Protein AF-0000000072195251 (afdb_homodimer)

Secondary structure (DSSP, 8-state):
--EEEEEEPSS-EEEEEE-GGGHHHHHHHHHHTHHHHTTSEEEE-HHHHHHHHHHH---EEE-S-GGGTHHHHHHHHHHTT---EEEEE--SSS--TTHHHHHHHHHHHHHTT--EESSHHHHHHHHTSGGGGS-EEEEEE-HHHHHHHH-/--EEEEEEPSS-EEEEEE-GGGHHHHHHHHHHTHHHHTTSEEEE-HHHHHHHHHHH---EEE-S-GGGTHHHHHHHHHHTT---EEEEE--SSS--TTHHHHHHHHHHHHHTT--EESSHHHHHHHHTSGGGGS-EEEEEE-HHHHHHHH-

InterPro domains:
  IPR004363 Methylglyoxal synthase [MF_00549] (12-131)
  IPR004363 Methylglyoxal synthase [NF003559] (8-150)
  IPR004363 Methylglyoxal synthase [PIRSF006614] (9-150)
  IPR004363 Methylglyoxal synthase [PTHR30492] (8-150)
  IPR004363 Methylglyoxal synthase [TIGR00160] (11-150)
  IPR004363 Methylglyoxal synthase [cd01422] (13-126)
  IPR011607 Methylglyoxal synthase-like domain [PF02142] (25-118)
  IPR011607 Methylglyoxal synthase-like domain [PS51855] (6-151)
  IPR011607 Methylglyoxal synthase-like domain [SM00851] (25-118)
  IPR018148 Methylglyoxal synthase, active site [PS01335] (65-73)
  IPR036914 Methylglyoxal synthase-like domain superfamily [G3DSA:3.40.50.1380] (2-151)
  IPR036914 Methylglyoxal synthase-like domain superfamily [SSF52335] (3-150)

Sequence (302 aa):
MQKTTRTMPAHKHVALVAHDNCKPELLRWVQENKEQLQRHFLYATGTTGHMLSKETGLAIKNMISGPMGGDQQIGALISEGKIDVLVFFWDPLNAVPHDPDVKALLRIASVWNIPVATNRATAKFIFNSPLIEQEVDIEVPDYEAYLSERTMQKTTRTMPAHKHVALVAHDNCKPELLRWVQENKEQLQRHFLYATGTTGHMLSKETGLAIKNMISGPMGGDQQIGALISEGKIDVLVFFWDPLNAVPHDPDVKALLRIASVWNIPVATNRATAKFIFNSPLIEQEVDIEVPDYEAYLSERT

Organism: NCBI:txid1219067

Structure (mmCIF, N/CA/C/O backbone):
data_AF-0000000072195251-model_v1
#
loop_
_entity.id
_entity.type
_entity.pdbx_description
1 polymer 'Methylglyoxal synthase'
#
loop_
_atom_site.group_PDB
_atom_site.id
_atom_site.type_symbol
_atom_site.label_atom_id
_atom_site.label_alt_id
_atom_site.label_comp_id
_atom_site.label_asym_id
_atom_site.label_entity_id
_atom_site.label_seq_id
_atom_site.pdbx_PDB_ins_code
_atom_site.Cartn_x
_atom_site.Cartn_y
_atom_site.Cartn_z
_atom_site.occupancy
_atom_site.B_iso_or_equiv
_atom_site.auth_seq_id
_atom_site.auth_comp_id
_atom_site.auth_asym_id
_atom_site.auth_atom_id
_atom_site.pdbx_PDB_model_num
ATOM 1 N N . MET A 1 1 ? 20.938 1.547 -9.461 1 73.81 1 MET A N 1
ATOM 2 C CA . MET A 1 1 ? 21.172 2.695 -8.594 1 73.81 1 MET A CA 1
ATOM 3 C C . MET A 1 1 ? 21.719 2.25 -7.238 1 73.81 1 MET A C 1
ATOM 5 O O . MET A 1 1 ? 21.297 1.216 -6.711 1 73.81 1 MET A O 1
ATOM 9 N N . GLN A 1 2 ? 22.719 2.945 -6.742 1 89 2 GLN A N 1
ATOM 10 C CA . GLN A 1 2 ? 23.266 2.625 -5.43 1 89 2 GLN A CA 1
ATOM 11 C C . GLN A 1 2 ? 22.25 2.863 -4.324 1 89 2 GLN A C 1
ATOM 13 O O . GLN A 1 2 ? 21.438 3.783 -4.414 1 89 2 GLN A O 1
ATOM 18 N N . LYS A 1 3 ? 22.297 1.981 -3.377 1 94.56 3 LYS A N 1
ATOM 19 C CA . LYS A 1 3 ? 21.344 2.074 -2.268 1 94.56 3 LYS A CA 1
ATOM 20 C C . LYS A 1 3 ? 22.078 2.291 -0.943 1 94.56 3 LYS A C 1
ATOM 22 O O . LYS A 1 3 ? 23.25 1.971 -0.816 1 94.56 3 LYS A O 1
ATOM 27 N N . THR A 1 4 ? 21.406 2.963 0.011 1 96.5 4 THR A N 1
ATOM 28 C CA . THR A 1 4 ? 21.828 3.1 1.401 1 96.5 4 THR A CA 1
ATOM 29 C C . THR A 1 4 ? 20.672 2.822 2.35 1 96.5 4 THR A C 1
ATOM 31 O O . THR A 1 4 ? 19.594 2.396 1.916 1 96.5 4 THR A O 1
ATOM 34 N N . THR A 1 5 ? 20.984 2.885 3.682 1 97.31 5 THR A N 1
ATOM 35 C CA . THR A 1 5 ? 19.969 2.543 4.676 1 97.31 5 THR A CA 1
ATOM 36 C C . THR A 1 5 ? 19.484 3.795 5.402 1 97.31 5 THR A C 1
ATOM 38 O O . THR A 1 5 ? 20.281 4.656 5.766 1 97.31 5 THR A O 1
ATOM 41 N N . ARG A 1 6 ? 18.219 3.928 5.469 1 97.38 6 ARG A N 1
ATOM 42 C CA . ARG A 1 6 ? 17.562 4.91 6.328 1 97.38 6 ARG A CA 1
ATOM 43 C C . ARG A 1 6 ? 16.812 4.234 7.473 1 97.38 6 ARG A C 1
ATOM 45 O O . ARG A 1 6 ? 16.109 3.244 7.262 1 97.38 6 ARG A O 1
ATOM 52 N N . THR A 1 7 ? 16.969 4.773 8.688 1 98.44 7 THR A N 1
ATOM 53 C CA . THR A 1 7 ? 16.219 4.262 9.828 1 98.44 7 THR A CA 1
ATOM 54 C C . THR A 1 7 ? 15.008 5.145 10.125 1 98.44 7 THR A C 1
ATOM 56 O O . THR A 1 7 ? 15.156 6.328 10.445 1 98.44 7 THR A O 1
ATOM 59 N N . MET A 1 8 ? 13.828 4.617 9.992 1 98.25 8 MET A N 1
ATOM 60 C CA . MET A 1 8 ? 12.609 5.305 10.422 1 98.25 8 MET A CA 1
ATOM 61 C C . MET A 1 8 ? 12.461 5.25 11.938 1 98.25 8 MET A C 1
ATOM 63 O O . MET A 1 8 ? 12.625 4.191 12.547 1 98.25 8 MET A O 1
ATOM 67 N N . PRO A 1 9 ? 12.156 6.293 12.555 1 98.56 9 PRO A N 1
ATOM 68 C CA . PRO A 1 9 ? 12.023 6.305 14.016 1 98.56 9 PRO A CA 1
ATOM 69 C C . PRO A 1 9 ? 10.781 5.559 14.5 1 98.56 9 PRO A C 1
ATOM 71 O O . PRO A 1 9 ? 9.906 5.215 13.703 1 98.56 9 PRO A O 1
ATOM 74 N N . ALA A 1 10 ? 10.711 5.242 15.805 1 98.56 10 ALA A N 1
ATOM 75 C CA . ALA A 1 10 ? 9.57 4.562 16.422 1 98.56 10 ALA A CA 1
ATOM 76 C C . ALA A 1 10 ? 8.32 5.43 16.359 1 98.56 10 ALA A C 1
ATOM 78 O O . ALA A 1 10 ? 7.207 4.914 16.234 1 98.56 10 ALA A O 1
ATOM 79 N N . HIS A 1 11 ? 8.508 6.758 16.547 1 98.69 11 HIS A N 1
ATOM 80 C CA . HIS A 1 11 ? 7.426 7.707 16.297 1 98.69 11 HIS A CA 1
ATOM 81 C C . HIS A 1 11 ? 7.484 8.258 14.883 1 98.69 11 HIS A C 1
ATOM 83 O O . HIS A 1 11 ? 8.312 9.125 14.578 1 98.69 11 HIS A O 1
ATOM 89 N N . LYS A 1 12 ? 6.594 7.805 14.047 1 98.94 12 LYS A N 1
ATOM 90 C CA . LYS A 1 12 ? 6.672 8.023 12.609 1 98.94 12 LYS A CA 1
ATOM 91 C C . LYS A 1 12 ? 6.164 9.406 12.234 1 98.94 12 LYS A C 1
ATOM 93 O O . LYS A 1 12 ? 5.32 9.977 12.93 1 98.94 12 LYS A O 1
ATOM 98 N N . HIS A 1 13 ? 6.73 9.922 11.188 1 98.88 13 HIS A N 1
ATOM 99 C CA . HIS A 1 13 ? 6.121 11.031 10.453 1 98.88 13 HIS A CA 1
ATOM 100 C C . HIS A 1 13 ? 5.141 10.523 9.406 1 98.88 13 HIS A C 1
ATOM 102 O O . HIS A 1 13 ? 5.551 9.9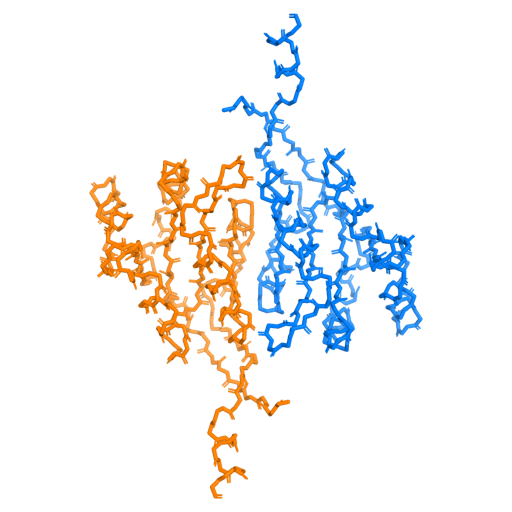53 8.391 1 98.88 13 HIS A O 1
ATOM 108 N N . VAL A 1 14 ? 3.811 10.758 9.688 1 98.88 14 VAL A N 1
ATOM 109 C CA . VAL A 1 14 ? 2.754 10.164 8.875 1 98.88 14 VAL A CA 1
ATOM 110 C C . VAL A 1 14 ? 2.037 11.25 8.078 1 98.88 14 VAL A C 1
ATOM 112 O O . VAL A 1 14 ? 1.515 12.211 8.656 1 98.88 14 VAL A O 1
ATOM 115 N N . ALA A 1 15 ? 2.055 11.094 6.766 1 98.81 15 ALA A N 1
ATOM 116 C CA . ALA A 1 15 ? 1.296 12 5.898 1 98.81 15 ALA A CA 1
ATOM 117 C C . ALA A 1 15 ? -0.091 11.438 5.602 1 98.81 15 ALA A C 1
ATOM 119 O O . ALA A 1 15 ? -0.225 10.273 5.195 1 98.81 15 ALA A O 1
ATOM 120 N N . LEU A 1 16 ? -1.115 12.258 5.844 1 98.5 16 LEU A N 1
ATOM 121 C CA . LEU A 1 16 ? -2.514 11.914 5.598 1 98.5 16 LEU A CA 1
ATOM 122 C C . LEU A 1 16 ? -3.08 12.742 4.449 1 98.5 16 LEU A C 1
ATOM 124 O O . LEU A 1 16 ? -3.217 13.961 4.562 1 98.5 16 LEU A O 1
ATOM 128 N N . VAL A 1 17 ? -3.408 12.078 3.326 1 96.31 17 VAL A N 1
ATOM 129 C CA . VAL A 1 17 ? -3.896 12.711 2.107 1 96.31 17 VAL A CA 1
ATOM 130 C C . VAL A 1 17 ? -5.16 12 1.624 1 96.31 17 VAL A C 1
ATOM 132 O O . VAL A 1 17 ? -5.277 10.781 1.74 1 96.31 17 VAL A O 1
ATOM 135 N N . ALA A 1 18 ? -6.117 12.766 1.154 1 94.75 18 ALA A N 1
ATOM 136 C CA . ALA A 1 18 ? -7.316 12.148 0.595 1 94.75 18 ALA A CA 1
ATOM 137 C C . ALA A 1 18 ? -7.926 13.023 -0.497 1 94.75 18 ALA A C 1
ATOM 139 O O . ALA A 1 18 ? -7.922 14.25 -0.388 1 94.75 18 ALA A O 1
ATOM 140 N N . HIS A 1 19 ? -8.422 12.406 -1.535 1 92.5 19 HIS A N 1
ATOM 141 C CA . HIS A 1 19 ? -9.328 13.102 -2.438 1 92.5 19 HIS A CA 1
ATOM 142 C C . HIS A 1 19 ? -10.602 13.539 -1.711 1 92.5 19 HIS A C 1
ATOM 144 O O . HIS A 1 19 ? -10.938 12.992 -0.657 1 92.5 19 HIS A O 1
ATOM 150 N N . ASP A 1 20 ? -11.305 14.469 -2.303 1 91 20 ASP A N 1
ATOM 151 C CA . ASP A 1 20 ? -12.445 15.078 -1.626 1 91 20 ASP A CA 1
ATOM 152 C C . ASP A 1 20 ? -13.492 14.031 -1.273 1 91 20 ASP A C 1
ATOM 154 O O . ASP A 1 20 ? -14.008 14.016 -0.152 1 91 20 ASP A O 1
ATOM 158 N N . ASN A 1 21 ? -13.805 13.148 -2.141 1 92 21 ASN A N 1
ATOM 159 C CA . ASN A 1 21 ? -14.852 12.156 -1.93 1 92 21 ASN A CA 1
ATOM 160 C C . ASN A 1 21 ? -14.422 11.086 -0.936 1 92 21 ASN A C 1
ATOM 162 O O . ASN A 1 21 ? -15.242 10.305 -0.458 1 92 21 ASN A O 1
ATOM 166 N N . CYS A 1 22 ? -13.094 11.117 -0.592 1 94.25 22 CYS A N 1
ATOM 167 C CA . CYS A 1 22 ? -12.57 10.086 0.292 1 94.25 22 CYS A CA 1
ATOM 168 C C . CYS A 1 22 ? -12.258 10.656 1.67 1 94.25 22 CYS A C 1
ATOM 170 O O . CYS A 1 22 ? -11.906 9.914 2.59 1 94.25 22 CYS A O 1
ATOM 172 N N . LYS A 1 23 ? -12.422 11.93 1.876 1 95.56 23 LYS A N 1
ATOM 173 C CA . LYS A 1 23 ? -12.102 12.594 3.139 1 95.56 23 LYS A CA 1
ATOM 174 C C . LYS A 1 23 ? -12.961 12.039 4.277 1 95.56 23 LYS A C 1
ATOM 176 O O . LYS A 1 23 ? -12.461 11.812 5.383 1 95.56 23 LYS A O 1
ATOM 181 N N . PRO A 1 24 ? -14.242 11.773 4.02 1 96.31 24 PRO A N 1
ATOM 182 C CA . PRO A 1 24 ? -15.023 11.195 5.113 1 96.31 24 PRO A CA 1
ATOM 183 C C . PRO A 1 24 ? -14.492 9.836 5.562 1 96.31 24 PRO A C 1
ATOM 185 O O . PRO A 1 24 ? -14.469 9.539 6.762 1 96.31 24 PRO A O 1
ATOM 188 N N . GLU A 1 25 ? -14.062 9.055 4.609 1 96.38 25 GLU A N 1
ATOM 189 C CA . GLU A 1 25 ? -13.5 7.746 4.949 1 96.38 25 GLU A CA 1
ATOM 190 C C . GLU A 1 25 ? -12.188 7.891 5.719 1 96.38 25 GLU A C 1
ATOM 192 O O . GLU A 1 25 ? -11.93 7.145 6.664 1 96.38 25 GLU A O 1
ATOM 197 N N . LEU A 1 26 ? -11.344 8.781 5.316 1 98.06 26 LEU A N 1
ATOM 198 C CA . LEU A 1 26 ? -10.102 9.047 6.039 1 98.06 26 LEU A CA 1
ATOM 199 C C . LEU A 1 26 ? -10.391 9.516 7.461 1 98.06 26 LEU A C 1
ATOM 201 O O . LEU A 1 26 ? -9.75 9.062 8.406 1 98.06 26 LEU A O 1
ATOM 205 N N . LEU A 1 27 ? -11.367 10.422 7.578 1 98.5 27 LEU A N 1
ATOM 206 C CA . LEU A 1 27 ? -11.75 10.906 8.898 1 98.5 27 LEU A CA 1
ATOM 207 C C . LEU A 1 27 ? -12.211 9.75 9.781 1 98.5 27 LEU A C 1
ATOM 209 O O . LEU A 1 27 ? -11.805 9.656 10.945 1 98.5 27 LEU A O 1
ATOM 213 N N . ARG A 1 28 ? -13.039 8.875 9.211 1 98.31 28 ARG A N 1
ATOM 214 C CA . ARG A 1 28 ? -13.5 7.707 9.961 1 98.31 28 ARG A CA 1
ATOM 215 C C . ARG A 1 28 ? -12.328 6.852 10.422 1 98.31 28 ARG A C 1
ATOM 217 O O . ARG A 1 28 ? -12.258 6.449 11.586 1 98.31 28 ARG A O 1
ATOM 224 N N . TRP A 1 29 ? -11.445 6.602 9.531 1 98.5 29 TRP A N 1
ATOM 225 C CA . TRP A 1 29 ? -10.281 5.781 9.859 1 98.5 29 TRP A CA 1
ATOM 226 C C . TRP A 1 29 ? -9.422 6.453 10.93 1 98.5 29 TRP A C 1
ATOM 228 O O . TRP A 1 29 ? -8.945 5.793 11.852 1 98.5 29 TRP A O 1
ATOM 238 N N . VAL A 1 30 ? -9.18 7.766 10.836 1 98.69 30 VAL A N 1
ATOM 239 C CA . VAL A 1 30 ? -8.367 8.516 11.789 1 98.69 30 VAL A CA 1
ATOM 240 C C . VAL A 1 30 ? -9.023 8.477 13.164 1 98.69 30 VAL A C 1
ATOM 242 O O . VAL A 1 30 ? -8.344 8.312 14.18 1 98.69 30 VAL A O 1
ATOM 245 N N . GLN A 1 31 ? -10.32 8.594 13.188 1 98.62 31 GLN A N 1
ATOM 246 C CA . GLN A 1 31 ? -11.039 8.523 14.453 1 98.62 31 GLN A CA 1
ATOM 247 C C . GLN A 1 31 ? -10.891 7.148 15.094 1 98.62 31 GLN A C 1
ATOM 249 O O . GLN A 1 31 ? -10.672 7.043 16.297 1 98.62 31 GLN A O 1
ATOM 254 N N . GLU A 1 32 ? -11.016 6.137 14.312 1 98.19 32 GLU A N 1
ATOM 255 C CA . GLU A 1 32 ? -10.906 4.762 14.805 1 98.19 32 GLU A CA 1
ATOM 256 C C . GLU A 1 32 ? -9.492 4.469 15.312 1 98.19 32 GLU A C 1
ATOM 258 O O . GLU A 1 32 ? -9.305 3.578 16.141 1 98.19 32 GLU A O 1
ATOM 263 N N . ASN A 1 33 ? -8.484 5.195 14.789 1 98.31 33 ASN A N 1
ATOM 264 C CA . ASN A 1 33 ? -7.094 4.93 15.141 1 98.31 33 ASN A CA 1
ATOM 265 C C . ASN A 1 33 ? -6.461 6.109 15.867 1 98.31 33 ASN A C 1
ATOM 267 O O . ASN A 1 33 ? -5.238 6.262 15.867 1 98.31 33 ASN A O 1
ATOM 271 N N . LYS A 1 34 ? -7.238 6.949 16.469 1 98.44 34 LYS A N 1
ATOM 272 C CA . LYS A 1 34 ? -6.824 8.234 17.031 1 98.44 34 LYS A CA 1
ATOM 273 C C . LYS A 1 34 ? -5.746 8.047 18.094 1 98.44 34 LYS A C 1
ATOM 275 O O . LYS A 1 34 ? -4.738 8.758 18.094 1 98.44 34 LYS A O 1
ATOM 280 N N . GLU A 1 35 ? -5.887 7.074 18.969 1 98.06 35 GLU A N 1
ATOM 281 C CA . GLU A 1 35 ? -4.949 6.844 20.062 1 98.06 35 GLU A CA 1
ATOM 282 C C . GLU A 1 35 ? -3.559 6.496 19.531 1 98.06 35 GLU A C 1
ATOM 284 O O . GLU A 1 35 ? -2.553 6.98 20.047 1 98.06 35 GLU A O 1
ATOM 289 N N . GLN A 1 36 ? -3.545 5.664 18.594 1 98.25 36 GLN A N 1
ATOM 290 C CA . GLN A 1 36 ? -2.268 5.277 18 1 98.25 36 GLN A CA 1
ATOM 291 C C . GLN A 1 36 ? -1.655 6.434 17.219 1 98.25 36 GLN A C 1
ATOM 293 O O . GLN A 1 36 ? -0.448 6.672 17.297 1 98.25 36 GLN A O 1
ATOM 298 N N . LEU A 1 37 ? -2.449 7.152 16.484 1 98.56 37 LEU A N 1
ATOM 299 C CA . LEU A 1 37 ? -1.974 8.227 15.617 1 98.56 37 LEU A CA 1
ATOM 300 C C . LEU A 1 37 ? -1.409 9.383 16.453 1 98.56 37 LEU A C 1
ATOM 302 O O . LEU A 1 37 ? -0.487 10.07 16.016 1 98.56 37 LEU A O 1
ATOM 306 N N . GLN A 1 38 ? -1.896 9.516 17.641 1 97.88 38 GLN A N 1
ATOM 307 C CA . GLN A 1 38 ? -1.437 10.586 18.531 1 97.88 38 GLN A CA 1
ATOM 308 C C . GLN A 1 38 ? 0.026 10.391 18.922 1 97.88 38 GLN A C 1
ATOM 310 O O . GLN A 1 38 ? 0.688 11.328 19.359 1 97.88 38 GLN A O 1
ATOM 315 N N . ARG A 1 39 ? 0.532 9.211 18.781 1 98.06 39 ARG A N 1
ATOM 316 C CA . ARG A 1 39 ? 1.906 8.898 19.156 1 98.06 39 ARG A CA 1
ATOM 317 C C . ARG A 1 39 ? 2.869 9.203 18.016 1 98.06 39 ARG A C 1
ATOM 319 O O . ARG A 1 39 ? 4.078 8.977 18.141 1 98.06 39 ARG A O 1
ATOM 326 N N . HIS A 1 40 ? 2.367 9.672 16.953 1 98.69 40 HIS A N 1
ATOM 327 C CA . HIS A 1 40 ? 3.152 9.977 15.766 1 98.69 40 HIS A CA 1
ATOM 328 C C . HIS A 1 40 ? 3.051 11.453 15.398 1 98.69 40 HIS A C 1
ATOM 330 O O . HIS A 1 40 ? 2.342 12.219 16.062 1 98.69 40 HIS A O 1
ATOM 336 N N . PHE A 1 41 ? 3.887 11.898 14.469 1 98.81 41 PHE A N 1
ATOM 337 C CA . PHE A 1 41 ? 3.816 13.242 13.906 1 98.81 41 PHE A CA 1
ATOM 338 C C . PHE A 1 41 ? 3.016 13.242 12.609 1 98.81 41 PHE A C 1
ATOM 340 O O . PHE A 1 41 ? 3.381 12.562 11.648 1 98.81 41 PHE A O 1
ATOM 347 N N . LEU A 1 42 ? 1.934 14.023 12.648 1 98.81 42 LEU A N 1
ATOM 348 C CA . LEU A 1 42 ? 0.978 13.922 11.547 1 98.81 42 LEU A CA 1
ATOM 349 C C . LEU A 1 42 ? 1.086 15.125 10.617 1 98.81 42 LEU A C 1
ATOM 351 O O . LEU A 1 42 ? 1.246 16.266 11.086 1 98.81 42 LEU A O 1
ATOM 355 N N . TYR A 1 43 ? 1.051 14.883 9.305 1 98.81 43 TYR A N 1
ATOM 356 C CA . TYR A 1 43 ? 1.028 15.852 8.211 1 98.81 43 TYR A CA 1
ATOM 357 C C . TYR A 1 43 ? -0.205 15.656 7.34 1 98.81 43 TYR A C 1
ATOM 359 O O . TYR A 1 43 ? -0.708 14.539 7.203 1 98.81 43 TYR A O 1
ATOM 367 N N . ALA A 1 44 ? -0.674 16.734 6.742 1 98.31 44 ALA A N 1
ATOM 368 C CA . ALA A 1 44 ? -1.803 16.609 5.824 1 98.31 44 ALA A CA 1
ATOM 369 C C . ALA A 1 44 ? -1.873 17.797 4.875 1 98.31 44 ALA A C 1
ATOM 371 O O . ALA A 1 44 ? -1.326 18.859 5.164 1 98.31 44 ALA A O 1
ATOM 372 N N . THR A 1 45 ? -2.473 17.531 3.75 1 95 45 THR A N 1
ATOM 373 C CA . THR A 1 45 ? -2.775 18.672 2.891 1 95 45 THR A CA 1
ATOM 374 C C . THR A 1 45 ? -3.789 19.594 3.559 1 95 45 THR A C 1
ATOM 376 O O . THR A 1 45 ? -4.508 19.188 4.473 1 95 45 THR A O 1
ATOM 379 N N . GLY A 1 46 ? -3.871 20.844 3.115 1 93.5 46 GLY A N 1
ATOM 380 C CA . GLY A 1 46 ? -4.531 21.938 3.818 1 93.5 46 GLY A CA 1
ATOM 381 C C . GLY A 1 46 ? -5.957 21.609 4.219 1 93.5 46 GLY A C 1
ATOM 382 O O . GLY A 1 46 ? -6.293 21.609 5.402 1 93.5 46 GLY A O 1
ATOM 383 N N . THR A 1 47 ? -6.836 21.297 3.293 1 93.19 47 THR A N 1
ATOM 384 C CA . THR A 1 47 ? -8.234 21.047 3.602 1 93.19 47 THR A CA 1
ATOM 385 C C . THR A 1 47 ? -8.391 19.766 4.418 1 93.19 47 THR A C 1
ATOM 387 O O . THR A 1 47 ? -9.172 19.719 5.371 1 93.19 47 THR A O 1
ATOM 390 N N . THR A 1 48 ? -7.695 18.781 4.105 1 96.19 48 THR A N 1
ATOM 391 C CA . THR A 1 48 ? -7.715 17.516 4.828 1 96.19 48 THR A CA 1
ATOM 392 C C . THR A 1 48 ? -7.266 17.703 6.273 1 96.19 48 THR A C 1
ATOM 394 O O . THR A 1 48 ? -7.938 17.25 7.203 1 96.19 48 THR A O 1
ATOM 397 N N . GLY A 1 49 ? -6.168 18.359 6.48 1 97.62 49 GLY A N 1
ATOM 398 C CA . GLY A 1 49 ? -5.621 18.594 7.809 1 97.62 49 GLY A CA 1
ATOM 399 C C . GLY A 1 49 ? -6.547 19.391 8.703 1 97.62 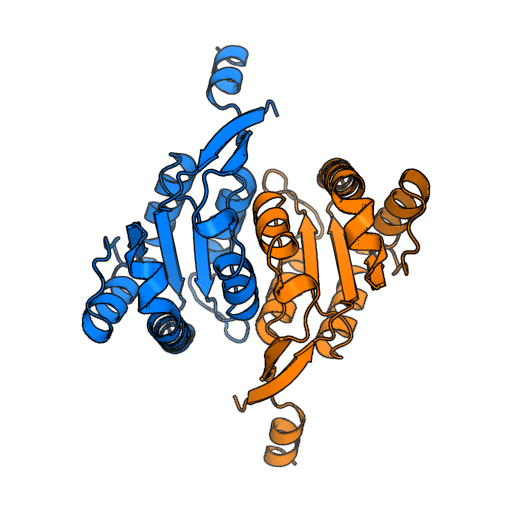49 GLY A C 1
ATOM 400 O O . GLY A 1 49 ? -6.719 19.062 9.883 1 97.62 49 GLY A O 1
ATOM 401 N N . HIS A 1 50 ? -7.102 20.438 8.094 1 96.81 50 HIS A N 1
ATOM 402 C CA . HIS A 1 50 ? -8.031 21.266 8.859 1 96.81 50 HIS A CA 1
ATOM 403 C C . HIS A 1 50 ? -9.234 20.453 9.32 1 96.81 50 HIS A C 1
ATOM 405 O O . HIS A 1 50 ? -9.625 20.531 10.492 1 96.81 50 HIS A O 1
ATOM 411 N N . MET A 1 51 ? -9.797 19.672 8.422 1 97.75 51 MET A N 1
ATOM 412 C CA . MET A 1 51 ? -10.945 18.828 8.75 1 97.75 51 MET A CA 1
ATOM 413 C C . MET A 1 51 ? -10.594 17.828 9.852 1 97.75 51 MET A C 1
ATOM 415 O O . MET A 1 51 ? -11.328 17.688 10.828 1 97.75 51 MET A O 1
ATOM 419 N N . LEU A 1 52 ? -9.438 17.156 9.688 1 98.44 52 LEU A N 1
ATOM 420 C CA . LEU A 1 52 ? -9.023 16.125 10.648 1 98.44 52 LEU A CA 1
ATOM 421 C C . LEU A 1 52 ? -8.789 16.734 12.023 1 98.44 52 LEU A C 1
ATOM 423 O O . LEU A 1 52 ? -9.25 16.203 13.039 1 98.44 52 LEU A O 1
ATOM 427 N N . SER A 1 53 ? -8.086 17.875 12.039 1 98.06 53 SER A N 1
ATOM 428 C CA . SER A 1 53 ? -7.793 18.547 13.312 1 98.06 53 SER A CA 1
ATOM 429 C C . SER A 1 53 ? -9.078 18.984 14.008 1 98.06 53 SER A C 1
ATOM 431 O O . SER A 1 53 ? -9.234 18.781 15.219 1 98.06 53 SER A O 1
ATOM 433 N N . LYS A 1 54 ? -9.906 19.562 13.281 1 98.06 54 LYS A N 1
ATOM 434 C CA . LYS A 1 54 ? -11.164 20.062 13.828 1 98.06 54 LYS A CA 1
ATOM 435 C C . LYS A 1 54 ? -11.984 18.922 14.422 1 98.06 54 LYS A C 1
ATOM 437 O O . LYS A 1 54 ? -12.508 19.031 15.531 1 98.06 54 LYS A O 1
ATOM 442 N N . GLU A 1 55 ? -12.086 17.828 13.758 1 98.31 55 GLU A N 1
ATOM 443 C CA . GLU A 1 55 ? -13 16.75 14.125 1 98.31 55 GLU A CA 1
ATOM 444 C C . GLU A 1 55 ? -12.383 15.836 15.18 1 98.31 55 GLU A C 1
ATOM 446 O O . GLU A 1 55 ? -13.102 15.164 15.922 1 98.31 55 GLU A O 1
ATOM 451 N N . THR A 1 56 ? -11.055 15.773 15.266 1 98.19 56 THR A N 1
ATOM 452 C CA . THR A 1 56 ? -10.445 14.766 16.141 1 98.19 56 THR A CA 1
ATOM 453 C C . THR A 1 56 ? -9.641 15.438 17.25 1 98.19 56 THR A C 1
ATOM 455 O O . THR A 1 56 ? -9.289 14.789 18.234 1 98.19 56 THR A O 1
ATOM 458 N N . GLY A 1 57 ? -9.203 16.656 17.078 1 98.06 57 GLY A N 1
ATOM 459 C CA . GLY A 1 57 ? -8.359 17.359 18.031 1 98.06 57 GLY A CA 1
ATOM 460 C C . GLY A 1 57 ? -6.887 17.016 17.891 1 98.06 57 GLY A C 1
ATOM 461 O O . GLY A 1 57 ? -6.051 17.484 18.656 1 98.06 57 GLY A O 1
ATOM 462 N N . LEU A 1 58 ? -6.555 16.219 16.906 1 98.31 58 LEU A N 1
ATOM 463 C CA . LEU A 1 58 ? -5.168 15.82 16.703 1 98.31 58 LEU A CA 1
ATOM 464 C C . LEU A 1 58 ? -4.332 17 16.203 1 98.31 58 LEU A C 1
ATOM 466 O O . LEU A 1 58 ? -4.809 17.812 15.406 1 98.31 58 LEU A O 1
ATOM 470 N N . ALA A 1 59 ? -3.096 17.094 16.703 1 98.06 59 ALA A N 1
ATOM 471 C CA . ALA A 1 59 ? -2.141 18.047 16.156 1 98.06 59 ALA A CA 1
ATOM 472 C C . ALA A 1 59 ? -1.641 17.594 14.781 1 98.06 59 ALA A C 1
ATOM 474 O O . ALA A 1 59 ? -1.058 16.516 14.648 1 98.06 59 ALA A O 1
ATOM 475 N N . ILE A 1 60 ? -1.874 18.375 13.766 1 98.31 60 ILE A N 1
ATOM 476 C CA . ILE A 1 60 ? -1.503 18.047 12.398 1 98.31 60 ILE A CA 1
ATOM 477 C C . ILE A 1 60 ? -0.805 19.234 11.742 1 98.31 60 ILE A C 1
ATOM 479 O O . ILE A 1 60 ? -1.291 20.359 11.812 1 98.31 60 ILE A O 1
ATOM 483 N N . LYS A 1 61 ? 0.331 19.031 11.227 1 98.38 61 LYS A N 1
ATOM 484 C CA . LYS A 1 61 ? 0.995 20.031 10.398 1 98.38 61 LYS A CA 1
ATOM 485 C C . LYS A 1 61 ? 0.367 20.109 9.016 1 98.38 61 LYS A C 1
ATOM 487 O O . LYS A 1 61 ? 0.458 19.172 8.234 1 98.38 61 LYS A O 1
ATOM 492 N N . ASN A 1 62 ? -0.17 21.234 8.688 1 97.56 62 ASN A N 1
ATOM 493 C CA . ASN A 1 62 ? -0.898 21.406 7.434 1 97.56 62 ASN A CA 1
ATOM 494 C C . ASN A 1 62 ? -0.002 21.953 6.332 1 97.56 62 ASN A C 1
ATOM 496 O O . ASN A 1 62 ? 0.712 22.938 6.543 1 97.56 62 ASN A O 1
ATOM 500 N N . MET A 1 63 ? -0.05 21.266 5.199 1 97.12 63 MET A N 1
ATOM 501 C CA . MET A 1 63 ? 0.458 21.844 3.963 1 97.12 63 MET A CA 1
ATOM 502 C C . MET A 1 63 ? -0.568 22.797 3.348 1 97.12 63 MET A C 1
ATOM 504 O O . MET A 1 63 ? -1.594 23.094 3.963 1 97.12 63 MET A O 1
ATOM 508 N N . ILE A 1 64 ? -0.258 23.328 2.209 1 94.69 64 ILE A N 1
ATOM 509 C CA . ILE A 1 64 ? -1.297 24.031 1.466 1 94.69 64 ILE A CA 1
ATOM 510 C C . ILE A 1 64 ? -2.238 23.016 0.812 1 94.69 64 ILE A C 1
ATOM 512 O O . ILE A 1 64 ? -2.055 21.812 0.954 1 94.69 64 ILE A O 1
ATOM 516 N N . SER A 1 65 ? -3.287 23.562 0.161 1 91.44 65 SER A N 1
ATOM 517 C CA . SER A 1 65 ? -4.281 22.672 -0.427 1 91.44 65 SER A CA 1
ATOM 518 C C . SER A 1 65 ? -3.656 21.781 -1.496 1 91.44 65 SER A C 1
ATOM 520 O O . SER A 1 65 ? -2.756 22.203 -2.221 1 91.44 65 SER A O 1
ATOM 522 N N . GLY A 1 66 ? -4.125 20.484 -1.599 1 88.38 66 GLY A N 1
ATOM 523 C CA . GLY A 1 66 ? -3.59 19.531 -2.547 1 88.38 66 GLY A CA 1
ATOM 524 C C . GLY A 1 66 ? -3.482 20.078 -3.957 1 88.38 66 GLY A C 1
ATOM 525 O O . GLY A 1 66 ? -2.385 20.188 -4.508 1 88.38 66 GLY A O 1
ATOM 526 N N . PRO A 1 67 ? -4.625 20.516 -4.516 1 87.56 67 PRO A N 1
ATOM 527 C CA . PRO A 1 67 ? -4.629 21.016 -5.891 1 87.56 67 PRO A CA 1
ATOM 528 C C . PRO A 1 67 ? -3.738 22.25 -6.066 1 87.56 67 PRO A C 1
ATOM 530 O O . PRO A 1 67 ? -3.348 22.578 -7.191 1 87.56 67 PRO A O 1
ATOM 533 N N . MET A 1 68 ? -3.4 22.875 -4.996 1 91.06 68 MET A N 1
ATOM 534 C CA . MET A 1 68 ? -2.594 24.094 -5.082 1 91.06 68 MET A CA 1
ATOM 535 C C . MET A 1 68 ? -1.119 23.781 -4.848 1 91.06 68 MET A C 1
ATOM 537 O O . MET A 1 68 ? -0.296 24.703 -4.758 1 91.06 68 MET A O 1
ATOM 541 N N . GLY A 1 69 ? -0.809 22.484 -4.668 1 91.75 69 GLY A N 1
ATOM 542 C CA . GLY A 1 69 ? 0.591 22.125 -4.527 1 91.75 69 GLY A CA 1
ATOM 543 C C . GLY A 1 69 ? 0.884 21.359 -3.248 1 91.75 69 GLY A C 1
ATOM 544 O O . GLY A 1 69 ? 2.027 20.969 -2.998 1 91.75 69 GLY A O 1
ATOM 545 N N . GLY A 1 70 ? -0.082 21.188 -2.436 1 94.19 70 GLY A N 1
ATOM 546 C CA . GLY A 1 70 ? 0.121 20.469 -1.185 1 94.19 70 GLY A CA 1
ATOM 547 C C . GLY A 1 70 ? 0.646 19.062 -1.381 1 94.19 70 GLY A C 1
ATOM 548 O O . GLY A 1 70 ? 1.439 18.578 -0.575 1 94.19 70 GLY A O 1
ATOM 549 N N . ASP A 1 71 ? 0.215 18.375 -2.379 1 94.06 71 ASP A N 1
ATOM 550 C CA . ASP A 1 71 ? 0.727 17.047 -2.693 1 94.06 71 ASP A CA 1
ATOM 551 C C . ASP A 1 71 ? 2.225 17.078 -2.986 1 94.06 71 ASP A C 1
ATOM 553 O O . ASP A 1 71 ? 2.971 16.203 -2.561 1 94.06 71 ASP A O 1
ATOM 557 N N . GLN A 1 72 ? 2.607 18.109 -3.734 1 94.5 72 GLN A N 1
ATOM 558 C CA . GLN A 1 72 ? 4.02 18.25 -4.078 1 94.5 72 GLN A CA 1
ATOM 559 C C . GLN A 1 72 ? 4.855 18.578 -2.842 1 94.5 72 GLN A C 1
ATOM 561 O O . GLN A 1 72 ? 6.012 18.172 -2.744 1 94.5 72 GLN A O 1
ATOM 566 N N . GLN A 1 73 ? 4.25 19.359 -1.896 1 97.25 73 GLN A N 1
ATOM 567 C CA . GLN A 1 73 ? 4.934 19.625 -0.633 1 97.25 73 GLN A CA 1
ATOM 568 C C . GLN A 1 73 ? 5.207 18.312 0.118 1 97.25 73 GLN A C 1
ATOM 570 O O . GLN A 1 73 ? 6.32 18.094 0.602 1 97.25 73 GLN A O 1
ATOM 575 N N . ILE A 1 74 ? 4.227 17.438 0.172 1 97.56 74 ILE A N 1
ATOM 576 C CA . ILE A 1 74 ? 4.379 16.141 0.822 1 97.56 74 ILE A CA 1
ATOM 577 C C . ILE A 1 74 ? 5.43 15.32 0.083 1 97.56 74 ILE A C 1
ATOM 579 O O . ILE A 1 74 ? 6.289 14.695 0.708 1 97.56 74 ILE A O 1
ATOM 583 N N . GLY A 1 75 ? 5.363 15.328 -1.205 1 97.38 75 GLY A N 1
ATOM 584 C CA . GLY A 1 75 ? 6.371 14.641 -1.997 1 97.38 75 GLY A CA 1
ATOM 585 C C . GLY A 1 75 ? 7.785 15.102 -1.7 1 97.38 75 GLY A C 1
ATOM 586 O O . GLY A 1 75 ? 8.703 14.281 -1.597 1 97.38 75 GLY A O 1
ATOM 587 N N . ALA A 1 76 ? 7.953 16.422 -1.595 1 97.5 76 ALA A N 1
ATOM 588 C CA . ALA A 1 76 ? 9.266 16.984 -1.271 1 97.5 76 ALA A CA 1
ATOM 589 C C . ALA A 1 76 ? 9.75 16.5 0.093 1 97.5 76 ALA A C 1
ATOM 591 O O . ALA A 1 76 ? 10.922 16.156 0.259 1 97.5 76 ALA A O 1
ATOM 592 N N . LEU A 1 77 ? 8.852 16.438 1.011 1 98.31 77 LEU A N 1
ATOM 593 C CA . LEU A 1 77 ? 9.195 15.984 2.35 1 98.31 77 LEU A CA 1
ATOM 594 C C . LEU A 1 77 ? 9.594 14.508 2.332 1 98.31 77 LEU A C 1
ATOM 596 O O . LEU A 1 77 ? 10.492 14.094 3.064 1 98.31 77 LEU A O 1
ATOM 600 N N . ILE A 1 78 ? 8.914 13.672 1.522 1 98.19 78 ILE A N 1
ATOM 601 C CA . ILE A 1 78 ? 9.281 12.273 1.368 1 98.19 78 ILE A CA 1
ATOM 602 C C . ILE A 1 78 ? 10.711 12.172 0.84 1 98.19 78 ILE A C 1
ATOM 604 O O . ILE A 1 78 ? 11.531 11.43 1.39 1 98.19 78 ILE A O 1
ATOM 608 N N . SER A 1 79 ? 11.039 12.969 -0.15 1 96.88 79 SER A N 1
ATOM 609 C CA . SER A 1 79 ? 12.352 12.922 -0.773 1 96.88 79 SER A CA 1
ATOM 610 C C . SER A 1 79 ? 13.438 13.375 0.197 1 96.88 79 SER A C 1
ATOM 612 O O . SER A 1 79 ? 14.594 12.953 0.087 1 96.88 79 SER A O 1
ATOM 614 N N . GLU A 1 80 ? 13.039 14.18 1.163 1 97.19 80 GLU A N 1
ATOM 615 C CA . GLU A 1 80 ? 13.984 14.719 2.143 1 97.19 80 GLU A CA 1
ATOM 616 C C . GLU A 1 80 ? 14.102 13.797 3.355 1 97.19 80 GLU A C 1
ATOM 618 O O . GLU A 1 80 ? 14.828 14.102 4.305 1 97.19 80 GLU A O 1
ATOM 623 N N . GLY A 1 81 ? 13.32 12.688 3.354 1 97.19 81 GLY A N 1
ATOM 624 C CA . GLY A 1 81 ? 13.359 11.758 4.469 1 97.19 81 GLY A CA 1
ATOM 625 C C . GLY A 1 81 ? 12.57 12.242 5.676 1 97.19 81 GLY A C 1
ATOM 626 O O . GLY A 1 81 ? 12.828 11.812 6.801 1 97.19 81 GLY A O 1
ATOM 627 N N . LYS A 1 82 ? 11.594 13.094 5.422 1 98.5 82 LYS A N 1
ATOM 628 C CA . LYS A 1 82 ? 10.875 13.727 6.52 1 98.5 82 LYS A CA 1
ATOM 629 C C . LYS A 1 82 ? 9.477 13.148 6.676 1 98.5 82 LYS A C 1
ATOM 631 O O . LYS A 1 82 ? 8.719 13.57 7.551 1 98.5 82 LYS A O 1
ATOM 636 N N . ILE A 1 83 ? 9.133 12.234 5.809 1 98.81 83 ILE A N 1
ATOM 637 C CA . ILE A 1 83 ? 7.914 11.438 5.926 1 98.81 83 ILE A CA 1
ATOM 638 C C . ILE A 1 83 ? 8.273 9.953 5.949 1 98.81 83 ILE A C 1
ATOM 640 O O . ILE A 1 83 ? 9.094 9.492 5.156 1 98.81 83 ILE A O 1
ATOM 644 N N . ASP A 1 84 ? 7.648 9.258 6.809 1 98.88 84 ASP A N 1
ATOM 645 C CA . ASP A 1 84 ? 7.973 7.844 6.984 1 98.88 84 ASP A CA 1
ATOM 646 C C . ASP A 1 84 ? 6.871 6.953 6.414 1 98.88 84 ASP A C 1
ATOM 648 O O . ASP A 1 84 ? 7.133 5.824 5.988 1 98.88 84 ASP A O 1
ATOM 652 N N . VAL A 1 85 ? 5.652 7.383 6.547 1 98.88 85 VAL A N 1
ATOM 653 C CA . VAL A 1 85 ? 4.488 6.625 6.102 1 98.88 85 VAL A CA 1
ATOM 654 C C . VAL A 1 85 ? 3.521 7.547 5.363 1 98.88 85 VAL A C 1
ATOM 656 O O . VAL A 1 85 ? 3.287 8.68 5.789 1 98.88 85 VAL A O 1
ATOM 659 N N . LEU A 1 86 ? 3.008 7.074 4.262 1 98.75 86 LEU A N 1
ATOM 660 C CA . LEU A 1 86 ? 2.008 7.809 3.498 1 98.75 86 LEU A CA 1
ATOM 661 C C . LEU A 1 86 ? 0.675 7.066 3.488 1 98.75 86 LEU A C 1
ATOM 663 O O . LEU A 1 86 ? 0.609 5.91 3.068 1 98.75 86 LEU A O 1
ATOM 667 N N . VAL A 1 87 ? -0.359 7.676 4.016 1 98.44 87 VAL A N 1
ATOM 668 C CA . VAL A 1 87 ? -1.734 7.215 3.859 1 98.44 87 VAL A CA 1
ATOM 669 C C . VAL A 1 87 ? -2.471 8.109 2.865 1 98.44 87 VAL A C 1
ATOM 671 O O . VAL A 1 87 ? -2.68 9.297 3.129 1 98.44 87 VAL A O 1
ATOM 674 N N . PHE A 1 88 ? -2.826 7.539 1.728 1 96.31 88 PHE A N 1
ATOM 675 C CA . PHE A 1 88 ? -3.453 8.305 0.655 1 96.31 88 PHE A CA 1
ATOM 676 C C . PHE A 1 88 ? -4.715 7.605 0.162 1 96.31 88 PHE A C 1
ATOM 678 O O . PHE A 1 88 ? -4.648 6.711 -0.681 1 96.31 88 PHE A O 1
ATOM 685 N N . PHE A 1 89 ? -5.844 8.109 0.707 1 95.25 89 PHE A N 1
ATOM 686 C CA . PHE A 1 89 ? -7.121 7.59 0.238 1 95.25 89 PHE A CA 1
ATOM 687 C C . PHE A 1 89 ? -7.574 8.328 -1.019 1 95.25 89 PHE A C 1
ATOM 689 O O . PHE A 1 89 ? -7.996 9.484 -0.949 1 95.25 89 PHE A O 1
ATOM 696 N N . TRP A 1 90 ? -7.531 7.656 -2.145 1 91.62 90 TRP A N 1
ATOM 697 C CA . TRP A 1 90 ? -7.875 8.266 -3.424 1 91.62 90 TRP A CA 1
ATOM 698 C C . TRP A 1 90 ? -9.164 7.672 -3.98 1 91.62 90 TRP A C 1
ATOM 700 O O . TRP A 1 90 ? -9.586 6.586 -3.57 1 91.62 90 TRP A O 1
ATOM 710 N N . ASP A 1 91 ? -9.812 8.367 -4.82 1 91.31 91 ASP A N 1
ATOM 711 C CA . ASP A 1 91 ? -11.094 7.957 -5.383 1 91.31 91 ASP A CA 1
ATOM 712 C C . ASP A 1 91 ? -10.898 7.078 -6.613 1 91.31 91 ASP A C 1
ATOM 714 O O . ASP A 1 91 ? -10.555 7.574 -7.688 1 91.31 91 ASP A O 1
ATOM 718 N N . PRO A 1 92 ? -11.164 5.762 -6.492 1 88.75 92 PRO A N 1
ATOM 719 C CA . PRO A 1 92 ? -10.945 4.875 -7.633 1 88.75 92 PRO A CA 1
ATOM 720 C C . PRO A 1 92 ? -12.133 4.832 -8.594 1 88.75 92 PRO A C 1
ATOM 722 O O . PRO A 1 92 ? -12.055 4.211 -9.648 1 88.75 92 PRO A O 1
ATOM 725 N N . LEU A 1 93 ? -13.195 5.492 -8.32 1 87.81 93 LEU A N 1
ATOM 726 C CA . LEU A 1 93 ? -14.422 5.348 -9.094 1 87.81 93 LEU A CA 1
ATOM 727 C C . LEU A 1 93 ? -14.688 6.602 -9.922 1 87.81 93 LEU A C 1
ATOM 729 O O . LEU A 1 93 ? -15.477 6.566 -10.875 1 87.81 93 LEU A O 1
ATOM 733 N N . ASN A 1 94 ? -14 7.676 -9.562 1 80.5 94 ASN A N 1
ATOM 734 C CA . ASN A 1 94 ? -14.289 8.938 -10.234 1 80.5 94 ASN A CA 1
ATOM 735 C C . ASN A 1 94 ? -13.008 9.602 -10.75 1 80.5 94 ASN A C 1
ATOM 737 O O . ASN A 1 94 ? -11.953 9.477 -10.125 1 80.5 94 ASN A O 1
ATOM 741 N N . ALA A 1 95 ? -13.188 10.156 -11.945 1 75.88 95 ALA A N 1
ATOM 742 C CA . ALA A 1 95 ? -12.094 10.977 -12.445 1 75.88 95 ALA A CA 1
ATOM 743 C C . ALA A 1 95 ? -11.883 12.211 -11.57 1 75.88 95 ALA A C 1
ATOM 745 O O . ALA A 1 95 ? -12.844 12.82 -11.109 1 75.88 95 ALA A O 1
ATOM 746 N N . VAL A 1 96 ? -10.617 12.32 -11.117 1 74.56 96 VAL A N 1
ATOM 747 C CA . VAL A 1 96 ? -10.289 13.5 -10.32 1 74.56 96 VAL A CA 1
ATOM 748 C C . VAL A 1 96 ? -9.297 14.375 -11.078 1 74.56 96 VAL A C 1
ATOM 750 O O . VAL A 1 96 ? -8.414 13.867 -11.773 1 74.56 96 VAL A O 1
ATOM 753 N N . PRO A 1 97 ? -9.484 15.695 -11.125 1 70.31 97 PRO A N 1
ATOM 754 C CA . PRO A 1 97 ? -8.641 16.594 -11.906 1 70.31 97 PRO A CA 1
ATOM 755 C C . PRO A 1 97 ? -7.156 16.453 -11.586 1 70.31 97 PRO A C 1
ATOM 757 O O . PRO A 1 97 ? -6.309 16.641 -12.461 1 70.31 97 PRO A O 1
ATOM 760 N N . HIS A 1 98 ? -6.895 16.172 -10.438 1 72.38 98 HIS A N 1
ATOM 761 C CA . HIS A 1 98 ? -5.488 16.125 -10.055 1 72.38 98 HIS A CA 1
ATOM 762 C C . HIS A 1 98 ? -5.004 14.695 -9.898 1 72.38 98 HIS A C 1
ATOM 764 O O . HIS A 1 98 ? -4.188 14.398 -9.023 1 72.38 98 HIS A O 1
ATOM 770 N N . ASP A 1 99 ? -5.418 13.82 -10.75 1 74.25 99 ASP A N 1
ATOM 771 C CA . ASP A 1 99 ? -5.07 12.406 -10.82 1 74.25 99 ASP A CA 1
ATOM 772 C C . ASP A 1 99 ? -3.564 12.211 -10.992 1 74.25 99 ASP A C 1
ATOM 774 O O . ASP A 1 99 ? -2.977 11.312 -10.391 1 74.25 99 ASP A O 1
ATOM 778 N N . PRO A 1 100 ? -2.883 13.094 -11.781 1 77.62 100 PRO A N 1
ATOM 779 C CA . PRO A 1 100 ? -1.441 12.898 -11.945 1 77.62 100 PRO A CA 1
ATOM 780 C C . PRO A 1 100 ? -0.67 13.016 -10.633 1 77.62 100 PRO A C 1
ATOM 782 O O . PRO A 1 100 ? 0.388 12.398 -10.484 1 77.62 100 PRO A O 1
ATOM 785 N N . ASP A 1 101 ? -1.259 13.781 -9.781 1 77.69 101 ASP A N 1
ATOM 786 C CA . ASP A 1 101 ? -0.571 13.977 -8.508 1 77.69 101 ASP A CA 1
ATOM 787 C C . ASP A 1 101 ? -0.581 12.695 -7.672 1 77.69 101 ASP A C 1
ATOM 789 O O . ASP A 1 101 ? 0.375 12.414 -6.945 1 77.69 101 ASP A O 1
ATOM 793 N N . VAL A 1 102 ? -1.632 11.867 -7.816 1 79.69 102 VAL A N 1
ATOM 794 C CA . VAL A 1 102 ? -1.708 10.594 -7.113 1 79.69 102 VAL A CA 1
ATOM 795 C C . VAL A 1 102 ? -0.554 9.695 -7.547 1 79.69 102 VAL A C 1
ATOM 797 O O . VAL A 1 102 ? 0.209 9.203 -6.711 1 79.69 102 VAL A O 1
ATOM 800 N N . LYS A 1 103 ? -0.381 9.664 -8.844 1 84.12 103 LYS A N 1
ATOM 801 C CA . LYS A 1 103 ? 0.693 8.836 -9.383 1 84.12 103 LYS A CA 1
ATOM 802 C C . LYS A 1 103 ? 2.059 9.344 -8.93 1 84.12 103 LYS A C 1
ATOM 804 O O . LYS A 1 103 ? 2.957 8.555 -8.641 1 84.12 103 LYS A O 1
ATOM 809 N N . ALA A 1 104 ? 2.125 10.672 -8.883 1 89.75 104 ALA A N 1
ATOM 810 C CA . ALA A 1 104 ? 3.398 11.273 -8.492 1 89.75 104 ALA A CA 1
ATOM 811 C C . ALA A 1 104 ? 3.75 10.938 -7.047 1 89.75 104 ALA A C 1
ATOM 813 O O . ALA A 1 104 ? 4.898 10.609 -6.742 1 89.75 104 ALA A O 1
ATOM 814 N N . LEU A 1 105 ? 2.812 10.984 -6.188 1 92.62 105 LEU A N 1
ATOM 815 C CA . LEU A 1 105 ? 3.068 10.688 -4.785 1 92.62 105 LEU A CA 1
ATOM 816 C C . LEU A 1 105 ? 3.393 9.211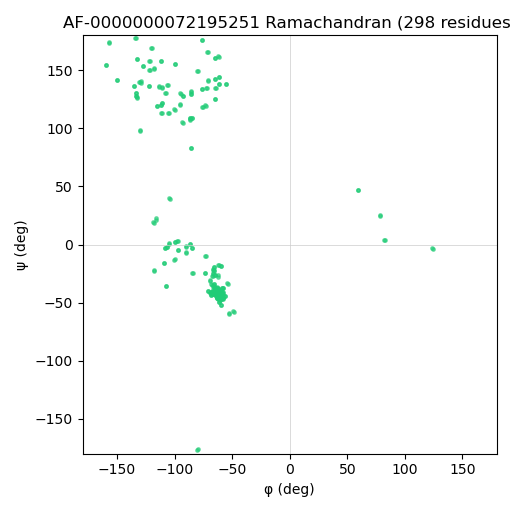 -4.594 1 92.62 105 LEU A C 1
ATOM 818 O O . LEU A 1 105 ? 4.301 8.859 -3.836 1 92.62 105 LEU A O 1
ATOM 822 N N . LEU A 1 106 ? 2.658 8.367 -5.297 1 91.81 106 LEU A N 1
ATOM 823 C CA . LEU A 1 106 ? 2.947 6.941 -5.219 1 91.81 106 LEU A CA 1
ATOM 824 C C . LEU A 1 106 ? 4.336 6.633 -5.766 1 91.81 106 LEU A C 1
ATOM 826 O O . LEU A 1 106 ? 5.062 5.812 -5.203 1 91.81 106 LEU A O 1
ATOM 830 N N . ARG A 1 107 ? 4.664 7.27 -6.852 1 93.19 107 ARG A N 1
ATOM 831 C CA . ARG A 1 107 ? 5.973 7.078 -7.469 1 93.19 107 ARG A CA 1
ATOM 832 C C . ARG A 1 107 ? 7.094 7.461 -6.512 1 93.19 107 ARG A C 1
ATOM 834 O O . ARG A 1 107 ? 8.016 6.676 -6.285 1 93.19 107 ARG A O 1
ATOM 841 N N . ILE A 1 108 ? 7.012 8.703 -5.938 1 96.12 108 ILE A N 1
ATOM 842 C CA . ILE A 1 108 ? 8.102 9.188 -5.094 1 96.12 108 ILE A CA 1
ATOM 843 C C . ILE A 1 108 ? 8.188 8.328 -3.828 1 96.12 108 ILE A C 1
ATOM 845 O O . ILE A 1 108 ? 9.281 8.086 -3.309 1 96.12 108 ILE A O 1
ATOM 849 N N . ALA A 1 109 ? 7.031 7.875 -3.287 1 96.56 109 ALA A N 1
ATOM 850 C CA . ALA A 1 109 ? 7.027 6.977 -2.135 1 96.56 109 ALA A CA 1
ATOM 851 C C . ALA A 1 109 ? 7.723 5.656 -2.465 1 96.56 109 ALA A C 1
ATOM 853 O O . ALA A 1 109 ? 8.414 5.086 -1.62 1 96.56 109 ALA A O 1
ATOM 854 N N . SER A 1 110 ? 7.508 5.145 -3.65 1 95.31 110 SER A N 1
ATOM 855 C CA . SER A 1 110 ? 8.164 3.916 -4.094 1 95.31 110 SER A CA 1
ATOM 856 C C . SER A 1 110 ? 9.664 4.125 -4.277 1 95.31 110 SER A C 1
ATOM 858 O O . SER A 1 110 ? 10.461 3.26 -3.914 1 95.31 110 SER A O 1
ATOM 860 N N . VAL A 1 111 ? 10.039 5.285 -4.836 1 96.25 111 VAL A N 1
ATOM 861 C CA . VAL A 1 111 ? 11.453 5.598 -5.023 1 96.25 111 VAL A CA 1
ATOM 862 C C . VAL A 1 111 ? 12.172 5.574 -3.676 1 96.25 111 VAL A C 1
ATOM 864 O O . VAL A 1 111 ? 13.242 4.973 -3.547 1 96.25 111 VAL A O 1
ATOM 867 N N . TRP A 1 112 ? 11.508 6.121 -2.721 1 97.5 112 TRP A N 1
ATOM 868 C CA . TRP A 1 112 ? 12.172 6.273 -1.434 1 97.5 112 TRP A CA 1
ATOM 869 C C . TRP A 1 112 ? 11.75 5.172 -0.467 1 97.5 112 TRP A C 1
ATOM 871 O O . TRP A 1 112 ? 12.086 5.219 0.719 1 97.5 112 TRP A O 1
ATOM 881 N N . ASN A 1 113 ? 10.93 4.277 -0.955 1 97.94 113 ASN A N 1
ATOM 882 C CA . ASN A 1 113 ? 10.633 3.002 -0.314 1 97.94 113 ASN A CA 1
ATOM 883 C C . ASN A 1 113 ? 10.039 3.197 1.078 1 97.94 113 ASN A C 1
ATOM 885 O O . ASN A 1 113 ? 10.508 2.596 2.047 1 97.94 113 ASN A O 1
ATOM 889 N N . ILE A 1 114 ? 9.086 4.074 1.192 1 98.75 114 ILE A N 1
ATOM 890 C CA . ILE A 1 114 ? 8.383 4.195 2.463 1 98.75 114 ILE A CA 1
ATOM 891 C C . ILE A 1 114 ? 7.055 3.436 2.389 1 98.75 114 ILE A C 1
ATOM 893 O O . ILE A 1 114 ? 6.516 3.223 1.302 1 98.75 114 ILE A O 1
ATOM 897 N N . PRO A 1 115 ? 6.523 3.002 3.539 1 98.81 115 PRO A N 1
ATOM 898 C CA . PRO A 1 115 ? 5.207 2.363 3.537 1 98.81 115 PRO A CA 1
ATOM 899 C C . PRO A 1 115 ? 4.102 3.289 3.029 1 98.81 115 PRO A C 1
ATOM 901 O O . PRO A 1 115 ? 4.07 4.469 3.385 1 98.81 115 PRO A O 1
ATOM 904 N N . VAL A 1 116 ? 3.232 2.721 2.223 1 98.31 116 VAL A N 1
ATOM 905 C CA . VAL A 1 116 ? 2.135 3.479 1.634 1 98.31 116 VAL A CA 1
ATOM 906 C C . VAL A 1 116 ? 0.832 2.695 1.772 1 98.31 116 VAL A C 1
ATOM 908 O O . VAL A 1 116 ? 0.785 1.498 1.476 1 98.31 116 VAL A O 1
ATOM 911 N N . ALA A 1 117 ? -0.174 3.348 2.258 1 98.25 117 ALA A N 1
ATOM 912 C CA . ALA A 1 117 ? -1.524 2.793 2.264 1 98.25 117 ALA A CA 1
ATOM 913 C C . ALA A 1 117 ? -2.436 3.557 1.307 1 98.25 117 ALA A C 1
ATOM 915 O O . ALA A 1 117 ? -2.715 4.738 1.517 1 98.25 117 ALA A O 1
ATOM 916 N N . THR A 1 118 ? -2.979 2.873 0.341 1 95.5 118 THR A N 1
ATOM 917 C CA . THR A 1 118 ? -3.807 3.539 -0.657 1 95.5 118 THR A CA 1
ATOM 918 C C . THR A 1 118 ? -5.285 3.24 -0.419 1 95.5 118 THR A C 1
ATOM 920 O O . THR A 1 118 ? -6.133 3.592 -1.239 1 95.5 118 THR A O 1
ATOM 923 N N . ASN A 1 119 ? -5.59 2.516 0.565 1 96.44 119 ASN A N 1
ATOM 924 C CA . ASN A 1 119 ? -6.953 2.229 0.999 1 96.44 119 ASN A CA 1
ATOM 925 C C . ASN A 1 119 ? -7 1.821 2.469 1 96.44 119 ASN A C 1
ATOM 927 O O . ASN A 1 119 ? -5.957 1.698 3.117 1 96.44 119 ASN A O 1
ATOM 931 N N . ARG A 1 120 ? -8.148 1.668 2.969 1 97.44 120 ARG A N 1
ATOM 932 C CA . ARG A 1 120 ? -8.359 1.438 4.395 1 97.44 120 ARG A CA 1
ATOM 933 C C . ARG A 1 120 ? -7.773 0.096 4.824 1 97.44 120 ARG A C 1
ATOM 935 O O . ARG A 1 120 ? -7.211 -0.021 5.914 1 97.44 120 ARG A O 1
ATOM 942 N N . ALA A 1 121 ? -7.926 -0.916 4.027 1 98.5 121 ALA A N 1
ATOM 943 C CA . ALA A 1 121 ? -7.406 -2.236 4.375 1 98.5 121 ALA A CA 1
ATOM 944 C C . ALA A 1 121 ? -5.887 -2.211 4.492 1 98.5 121 ALA A C 1
ATOM 946 O O . ALA A 1 121 ? -5.32 -2.785 5.43 1 98.5 121 ALA A O 1
ATOM 947 N N . THR A 1 122 ? -5.227 -1.567 3.537 1 98.62 122 THR A N 1
ATOM 948 C CA . THR A 1 122 ? -3.775 -1.45 3.602 1 98.62 122 THR A CA 1
ATOM 949 C C . THR A 1 122 ? -3.346 -0.709 4.863 1 98.62 122 THR A C 1
ATOM 951 O O . THR A 1 122 ? -2.438 -1.149 5.57 1 98.62 122 THR A O 1
ATOM 954 N N . ALA A 1 123 ? -4.027 0.415 5.148 1 98.81 123 ALA A N 1
ATOM 955 C CA . ALA A 1 123 ? -3.729 1.182 6.355 1 98.81 123 ALA A CA 1
ATOM 956 C C . ALA A 1 123 ? -3.904 0.326 7.605 1 98.81 123 ALA A C 1
ATOM 958 O O . ALA A 1 123 ? -3.094 0.397 8.531 1 98.81 123 ALA A O 1
ATOM 959 N N . LYS A 1 124 ? -4.961 -0.492 7.617 1 98.62 124 LYS A N 1
ATOM 960 C CA . LYS A 1 124 ? -5.234 -1.385 8.742 1 98.62 124 LYS A CA 1
ATOM 961 C C . LYS A 1 124 ? -4.059 -2.326 8.992 1 98.62 124 LYS A C 1
ATOM 963 O O . LYS A 1 124 ? -3.609 -2.477 10.125 1 98.62 124 LYS A O 1
ATOM 968 N N . PHE A 1 125 ? -3.525 -2.92 7.945 1 98.88 125 PHE A N 1
ATOM 969 C CA . PHE A 1 125 ? -2.416 -3.855 8.094 1 98.88 125 PHE A CA 1
ATOM 970 C C . PHE A 1 125 ? -1.153 -3.131 8.547 1 98.88 125 PHE A C 1
ATOM 972 O O . PHE A 1 125 ? -0.445 -3.602 9.438 1 98.88 125 PHE A O 1
ATOM 979 N N . ILE A 1 126 ? -0.875 -1.98 7.957 1 98.88 126 ILE A N 1
ATOM 980 C CA . ILE A 1 126 ? 0.335 -1.23 8.273 1 98.88 126 ILE A CA 1
ATOM 981 C C . ILE A 1 126 ? 0.301 -0.79 9.734 1 98.88 126 ILE A C 1
ATOM 983 O O . ILE A 1 126 ? 1.283 -0.955 10.461 1 98.88 126 ILE A O 1
ATOM 987 N N . PHE A 1 127 ? -0.815 -0.355 10.227 1 98.81 127 PHE A N 1
ATOM 988 C CA . PHE A 1 127 ? -0.879 0.248 11.547 1 98.81 127 PHE A CA 1
ATOM 989 C C . PHE A 1 127 ? -1.15 -0.809 12.609 1 98.81 127 PHE A C 1
ATOM 991 O O . PHE A 1 127 ? -1.117 -0.517 13.812 1 98.81 127 PHE A O 1
ATOM 998 N N . ASN A 1 128 ? -1.409 -2.004 12.195 1 98.62 128 ASN A N 1
ATOM 999 C CA . ASN A 1 128 ? -1.449 -3.105 13.148 1 98.62 128 ASN A CA 1
ATOM 1000 C C . ASN A 1 128 ? -0.129 -3.869 13.18 1 98.62 128 ASN A C 1
ATOM 1002 O O . ASN A 1 128 ? 0.017 -4.836 13.93 1 98.62 128 ASN A O 1
ATOM 1006 N N . SER A 1 129 ? 0.798 -3.521 12.312 1 98.75 129 SER A N 1
ATOM 1007 C CA . SER A 1 129 ? 2.146 -4.07 12.398 1 98.75 129 SER A CA 1
ATOM 1008 C C . SER A 1 129 ? 2.908 -3.486 13.578 1 98.75 129 SER A C 1
ATOM 1010 O O . SER A 1 129 ? 2.91 -2.27 13.781 1 98.75 129 SER A O 1
ATOM 1012 N N . PRO A 1 130 ? 3.609 -4.32 14.367 1 98.5 130 PRO A N 1
ATOM 1013 C CA . PRO A 1 130 ? 4.43 -3.766 15.445 1 98.5 130 PRO A CA 1
ATOM 1014 C C . PRO A 1 130 ? 5.512 -2.816 14.945 1 98.5 130 PRO A C 1
ATOM 1016 O O . PRO A 1 130 ? 5.996 -1.971 15.695 1 98.5 130 PRO A O 1
ATOM 1019 N N . LEU A 1 131 ? 5.84 -2.873 13.719 1 98.75 131 LEU A N 1
ATOM 1020 C CA . LEU A 1 131 ? 6.902 -2.064 13.133 1 98.75 131 LEU A CA 1
ATOM 1021 C C . LEU A 1 131 ? 6.531 -0.584 13.156 1 98.75 131 LEU A C 1
ATOM 1023 O O . LEU A 1 131 ? 7.41 0.28 13.117 1 98.75 131 LEU A O 1
ATOM 1027 N N . ILE A 1 132 ? 5.188 -0.276 13.242 1 98.81 132 ILE A N 1
ATOM 1028 C CA . ILE A 1 132 ? 4.73 1.106 13.148 1 98.81 132 ILE A CA 1
ATOM 1029 C C . ILE A 1 132 ? 5.223 1.895 14.359 1 98.81 132 ILE A C 1
ATOM 1031 O O . ILE A 1 132 ? 5.367 3.117 14.297 1 98.81 132 ILE A O 1
ATOM 1035 N N . GLU A 1 133 ? 5.566 1.166 15.477 1 98.44 133 GLU A N 1
ATOM 1036 C CA . GLU A 1 133 ? 6.016 1.824 16.703 1 98.44 133 GLU A CA 1
ATOM 1037 C C . GLU A 1 133 ? 7.434 1.397 17.062 1 98.44 133 GLU A C 1
ATOM 1039 O O . GLU A 1 133 ? 7.824 1.457 18.234 1 98.44 133 GLU A O 1
ATOM 1044 N N . GLN A 1 134 ? 8.18 0.855 16.094 1 98.75 134 GLN A N 1
ATOM 1045 C CA . GLN A 1 134 ? 9.578 0.466 16.266 1 98.75 134 GLN A CA 1
ATOM 1046 C C . GLN A 1 134 ? 10.469 1.188 15.258 1 98.75 134 GLN A C 1
ATOM 1048 O O . GLN A 1 134 ? 9.984 1.724 14.258 1 98.75 134 GLN A O 1
ATOM 1053 N N . GLU A 1 135 ? 11.734 1.266 15.609 1 98.75 135 GLU A N 1
ATOM 1054 C CA . GLU A 1 135 ? 12.68 1.678 14.578 1 98.75 135 GLU A CA 1
ATOM 1055 C C . GLU A 1 135 ? 12.75 0.65 13.453 1 98.75 135 GLU A C 1
ATOM 1057 O O . GLU A 1 135 ? 12.758 -0.557 13.711 1 98.75 135 GLU A O 1
ATOM 1062 N N . VAL A 1 136 ? 12.727 1.122 12.25 1 98.62 136 VAL A N 1
ATOM 1063 C CA . VAL A 1 136 ? 12.734 0.224 11.094 1 98.62 136 VAL A CA 1
ATOM 1064 C C . VAL A 1 136 ? 13.75 0.712 10.07 1 98.62 136 VAL A C 1
ATOM 1066 O O . VAL A 1 136 ? 13.727 1.876 9.664 1 98.62 136 VAL A O 1
ATOM 1069 N N . ASP A 1 137 ? 14.633 -0.181 9.656 1 98.56 137 ASP A N 1
ATOM 1070 C CA . ASP A 1 137 ? 15.57 0.123 8.578 1 98.56 137 ASP A CA 1
ATOM 1071 C C . ASP A 1 137 ? 14.945 -0.155 7.215 1 98.56 137 ASP A C 1
ATOM 1073 O O . ASP A 1 137 ? 14.336 -1.209 7.008 1 98.56 137 ASP A O 1
ATOM 1077 N N . ILE A 1 138 ? 15.07 0.788 6.32 1 98 138 ILE A N 1
ATOM 1078 C CA . ILE A 1 138 ? 14.641 0.581 4.941 1 98 138 ILE A CA 1
ATOM 1079 C C . ILE A 1 138 ? 15.781 0.931 3.988 1 98 138 ILE A C 1
ATOM 1081 O O . ILE A 1 138 ? 16.672 1.711 4.332 1 98 138 ILE A O 1
ATOM 1085 N N . GLU A 1 139 ? 15.75 0.327 2.84 1 97.38 139 GLU A N 1
ATOM 1086 C CA . GLU A 1 139 ? 16.703 0.667 1.788 1 97.38 139 GLU A CA 1
ATOM 1087 C C . GLU A 1 139 ? 16.219 1.851 0.958 1 97.38 139 GLU A C 1
ATOM 1089 O O . GLU A 1 139 ? 15.062 1.869 0.515 1 97.38 139 GLU A O 1
ATOM 1094 N N . VAL A 1 140 ? 17.078 2.881 0.755 1 96.94 140 VAL A N 1
ATOM 1095 C CA . VAL A 1 140 ? 16.719 4.059 -0.027 1 96.94 140 VAL A CA 1
ATOM 1096 C C . VAL A 1 140 ? 17.828 4.383 -1.017 1 96.94 140 VAL A C 1
ATOM 1098 O O . VAL A 1 140 ? 18.953 3.875 -0.887 1 96.94 140 VAL A O 1
ATOM 1101 N N . PRO A 1 141 ? 17.484 5.168 -2.098 1 94.62 141 PRO A N 1
ATOM 1102 C CA . PRO A 1 141 ? 18.562 5.594 -2.996 1 94.62 141 PRO A CA 1
ATOM 1103 C C . PRO A 1 141 ? 19.688 6.32 -2.262 1 94.62 141 PRO A C 1
ATOM 1105 O O . PRO A 1 141 ? 19.422 7.098 -1.34 1 94.62 141 PRO A O 1
ATOM 1108 N N . ASP A 1 142 ? 20.922 5.992 -2.658 1 93.94 142 ASP A N 1
ATOM 1109 C CA . ASP A 1 142 ? 22.078 6.711 -2.131 1 93.94 142 ASP A CA 1
ATOM 1110 C C . ASP A 1 142 ? 22.359 7.969 -2.945 1 93.94 142 ASP A C 1
ATOM 1112 O O . ASP A 1 142 ? 23.234 7.973 -3.814 1 93.94 142 ASP A O 1
ATOM 1116 N N . TYR A 1 143 ? 21.656 8.93 -2.584 1 85.94 143 TYR A N 1
ATOM 1117 C CA . TYR A 1 143 ? 21.734 10.18 -3.338 1 85.94 143 TYR A CA 1
ATOM 1118 C C . TYR A 1 143 ? 23.141 10.773 -3.262 1 85.94 143 TYR A C 1
ATOM 1120 O O . TYR A 1 143 ? 23.641 11.32 -4.246 1 85.94 143 TYR A O 1
ATOM 1128 N N . GLU A 1 144 ? 23.75 10.656 -2.117 1 84.81 144 GLU A N 1
ATOM 1129 C CA . GLU A 1 144 ? 25.109 11.172 -1.963 1 84.81 144 GLU A CA 1
ATOM 1130 C C . GLU A 1 144 ? 26.094 10.438 -2.877 1 84.81 144 GLU A C 1
ATOM 1132 O O . GLU A 1 144 ? 26.953 11.062 -3.496 1 84.81 144 GLU A O 1
ATOM 1137 N N . ALA A 1 145 ? 26 9.141 -2.9 1 84.44 145 ALA A N 1
ATOM 1138 C CA . ALA A 1 145 ? 26.875 8.359 -3.785 1 84.44 145 ALA A CA 1
ATOM 1139 C C . ALA A 1 145 ? 26.594 8.695 -5.25 1 84.44 145 ALA A C 1
ATOM 1141 O O . ALA A 1 145 ? 27.531 8.766 -6.059 1 84.44 145 ALA A O 1
ATOM 1142 N N . TYR A 1 146 ? 25.359 8.93 -5.57 1 81.38 146 TYR A N 1
ATOM 1143 C CA . TYR A 1 146 ? 24.953 9.297 -6.918 1 81.38 146 TYR A CA 1
ATOM 1144 C C . TYR A 1 146 ? 25.609 10.602 -7.352 1 81.38 146 TYR A C 1
ATOM 1146 O O . TYR A 1 146 ? 26.109 10.719 -8.477 1 81.38 146 TYR A O 1
ATOM 1154 N N . LEU A 1 147 ? 25.703 11.531 -6.469 1 82.88 147 LEU A N 1
ATOM 1155 C CA . LEU A 1 147 ? 26.312 12.828 -6.746 1 82.88 147 LEU A CA 1
ATOM 1156 C C . LEU A 1 147 ? 27.828 12.688 -6.906 1 82.88 147 LEU A C 1
ATOM 1158 O O . LEU A 1 147 ? 28.422 13.32 -7.781 1 82.88 147 LEU A O 1
ATOM 1162 N N . SER A 1 148 ? 28.297 11.891 -6.07 1 86.31 148 SER A N 1
ATOM 1163 C CA . SER A 1 148 ? 29.75 11.734 -6.078 1 86.31 148 SER A CA 1
ATOM 1164 C C . SER A 1 148 ? 30.234 11.086 -7.371 1 86.31 148 SER A C 1
ATOM 1166 O O . SER A 1 148 ? 31.328 11.375 -7.848 1 86.31 148 SER A O 1
ATOM 1168 N N . GLU A 1 149 ? 29.453 10.195 -7.93 1 79.06 149 GLU A N 1
ATOM 1169 C CA . GLU A 1 149 ? 29.828 9.531 -9.172 1 79.06 149 GLU A CA 1
ATOM 1170 C C . GLU A 1 149 ? 29.703 10.469 -10.367 1 79.06 149 GLU A C 1
ATOM 1172 O O . GLU A 1 149 ? 30.281 10.219 -11.43 1 79.06 149 GLU A O 1
ATOM 1177 N N . ARG A 1 150 ? 28.906 11.406 -10.219 1 78.38 150 ARG A N 1
ATOM 1178 C CA . ARG A 1 150 ? 28.641 12.297 -11.344 1 78.38 150 ARG A CA 1
ATOM 1179 C C . ARG A 1 150 ? 29.438 13.594 -11.219 1 78.38 150 ARG A C 1
ATOM 1181 O O . ARG A 1 150 ? 29.438 14.414 -12.133 1 78.38 150 ARG A O 1
ATOM 1188 N N . THR A 1 151 ? 30 13.82 -10.055 1 70.44 151 THR A N 1
ATOM 1189 C CA . THR A 1 151 ? 30.891 14.977 -9.922 1 70.44 151 THR A CA 1
ATOM 1190 C C . THR A 1 151 ? 32.344 14.539 -9.906 1 70.44 151 THR A C 1
ATOM 1192 O O . THR A 1 151 ? 32.656 13.414 -9.492 1 70.44 151 THR A O 1
ATOM 1195 N N . MET B 1 1 ? -22 4.484 -2.629 1 74.12 1 MET B N 1
ATOM 1196 C CA . MET B 1 1 ? -22.172 3.074 -2.975 1 74.12 1 MET B CA 1
ATOM 1197 C C . MET B 1 1 ? -22.375 2.229 -1.724 1 74.12 1 MET B C 1
ATOM 1199 O O . MET B 1 1 ? -21.766 2.488 -0.685 1 74.12 1 MET B O 1
ATOM 1203 N N . GLN B 1 2 ? -23.328 1.316 -1.801 1 89.06 2 GLN B N 1
ATOM 1204 C CA . GLN B 1 2 ? -23.578 0.429 -0.67 1 89.06 2 GLN B CA 1
ATOM 1205 C C . GLN B 1 2 ? -22.391 -0.487 -0.412 1 89.06 2 GLN B C 1
ATOM 1207 O O . GLN B 1 2 ? -21.703 -0.908 -1.351 1 89.06 2 GLN B O 1
ATOM 1212 N N . LYS B 1 3 ? -22.156 -0.702 0.848 1 94.62 3 LYS B N 1
ATOM 1213 C CA . LYS B 1 3 ? -21.016 -1.537 1.236 1 94.62 3 LYS B CA 1
ATOM 1214 C C . LYS B 1 3 ? -21.484 -2.783 1.983 1 94.62 3 LYS B C 1
ATOM 1216 O O . LYS B 1 3 ? -22.578 -2.803 2.543 1 94.62 3 LYS B O 1
ATOM 1221 N N . THR B 1 4 ? -20.703 -3.875 1.887 1 96.5 4 THR B N 1
ATOM 1222 C CA . THR B 1 4 ? -20.859 -5.094 2.674 1 96.5 4 THR B CA 1
ATOM 1223 C C . THR B 1 4 ? -19.516 -5.562 3.211 1 96.5 4 THR B C 1
ATOM 1225 O O . THR B 1 4 ? -18.5 -4.863 3.07 1 96.5 4 THR B O 1
ATOM 1228 N N . THR B 1 5 ? -19.562 -6.676 4.008 1 97.31 5 THR B N 1
ATOM 1229 C CA . THR B 1 5 ? -18.344 -7.152 4.652 1 97.31 5 THR B CA 1
ATOM 1230 C C . THR B 1 5 ? -17.844 -8.438 3.992 1 97.31 5 THR B C 1
ATOM 1232 O O . THR B 1 5 ? -18.641 -9.328 3.682 1 97.31 5 THR B O 1
ATOM 1235 N N . ARG B 1 6 ? -16.609 -8.453 3.674 1 97.38 6 ARG B N 1
ATOM 1236 C CA . ARG B 1 6 ? -15.898 -9.664 3.27 1 97.38 6 ARG B CA 1
ATOM 1237 C C . ARG B 1 6 ? -14.883 -10.078 4.324 1 97.38 6 ARG B C 1
ATOM 1239 O O . ARG B 1 6 ? -14.133 -9.242 4.84 1 97.38 6 ARG B O 1
ATOM 1246 N N . THR B 1 7 ? -14.836 -11.383 4.637 1 98.44 7 THR B N 1
ATOM 1247 C CA . THR B 1 7 ? -13.836 -11.891 5.559 1 98.44 7 THR B CA 1
ATOM 1248 C C . THR B 1 7 ? -12.68 -12.539 4.797 1 98.44 7 THR B C 1
ATOM 1250 O O . THR B 1 7 ? -12.883 -13.531 4.086 1 98.44 7 THR B O 1
ATOM 1253 N N . MET B 1 8 ? -11.508 -12.008 4.906 1 98.25 8 MET B N 1
ATOM 1254 C CA . MET B 1 8 ? -10.305 -12.641 4.379 1 98.25 8 MET B CA 1
ATOM 1255 C C . MET B 1 8 ? -9.852 -13.789 5.281 1 98.25 8 MET B C 1
ATOM 1257 O O . MET B 1 8 ? -9.789 -13.633 6.5 1 98.25 8 MET B O 1
ATOM 1261 N N . PRO B 1 9 ? -9.539 -14.883 4.766 1 98.56 9 PRO B N 1
ATOM 1262 C CA . PRO B 1 9 ? -9.125 -16.016 5.594 1 98.56 9 PRO B CA 1
ATOM 1263 C C . PRO B 1 9 ? -7.742 -15.828 6.211 1 98.56 9 PRO B C 1
ATOM 1265 O O . PRO B 1 9 ? -7.016 -14.898 5.836 1 98.56 9 PRO B O 1
ATOM 1268 N N . ALA B 1 10 ? -7.379 -16.656 7.207 1 98.56 10 ALA B N 1
ATOM 1269 C CA . ALA B 1 10 ? -6.078 -16.609 7.875 1 98.56 10 ALA B CA 1
ATOM 1270 C C . ALA B 1 10 ? -4.957 -16.969 6.906 1 98.56 10 ALA B C 1
ATOM 1272 O O . ALA B 1 10 ? -3.848 -16.438 7.008 1 98.56 10 ALA B O 1
ATOM 1273 N N . HIS B 1 11 ? -5.227 -17.938 6.008 1 98.69 11 HIS B N 1
ATOM 1274 C CA . HIS B 1 11 ? -4.32 -18.234 4.902 1 98.69 11 HIS B CA 1
ATOM 1275 C C . HIS B 1 11 ? -4.711 -17.453 3.65 1 98.69 11 HIS B C 1
ATOM 1277 O O . HIS B 1 11 ? -5.66 -17.812 2.955 1 98.69 11 HIS B O 1
ATOM 1283 N N . LYS B 1 12 ? -3.969 -16.422 3.344 1 98.94 12 LYS B N 1
ATOM 1284 C CA . LYS B 1 12 ? -4.348 -15.43 2.348 1 98.94 12 LYS B CA 1
ATOM 1285 C C . LYS B 1 12 ? -4.066 -15.93 0.934 1 98.94 12 LYS B C 1
ATOM 1287 O O . LYS B 1 12 ? -3.156 -16.734 0.726 1 98.94 12 LYS B O 1
ATOM 1292 N N . HIS B 1 13 ? -4.867 -15.477 0.025 1 98.88 13 HIS B N 1
ATOM 1293 C CA . HIS B 1 13 ? -4.527 -15.516 -1.393 1 98.88 13 HIS B CA 1
ATOM 1294 C C . HIS B 1 13 ? -3.73 -14.281 -1.805 1 98.88 13 HIS B C 1
ATOM 1296 O O . HIS B 1 13 ? -4.277 -13.18 -1.865 1 98.88 13 HIS B O 1
ATOM 1302 N N . VAL B 1 14 ? -2.404 -14.516 -2.088 1 98.88 14 VAL B N 1
ATOM 1303 C CA . VAL B 1 14 ? -1.478 -13.406 -2.303 1 98.88 14 VAL B CA 1
ATOM 1304 C C . VAL B 1 14 ? -1.045 -13.375 -3.768 1 98.88 14 VAL B C 1
ATOM 1306 O O . VAL B 1 14 ? -0.517 -14.359 -4.289 1 98.88 14 VAL B O 1
ATOM 1309 N N . ALA B 1 15 ? -1.303 -12.25 -4.406 1 98.81 15 ALA B N 1
ATOM 1310 C CA . ALA B 1 15 ? -0.827 -12.039 -5.77 1 98.81 15 ALA B CA 1
ATOM 1311 C C . ALA B 1 15 ? 0.522 -11.328 -5.777 1 98.81 15 ALA B C 1
ATOM 1313 O O . ALA B 1 15 ? 0.688 -10.297 -5.133 1 98.81 15 ALA B O 1
ATOM 1314 N N . LEU B 1 16 ? 1.487 -11.922 -6.488 1 98.44 16 LEU B N 1
ATOM 1315 C CA . LEU B 1 16 ? 2.834 -11.383 -6.645 1 98.44 16 LEU B CA 1
ATOM 1316 C C . LEU B 1 16 ? 3.074 -10.922 -8.078 1 98.44 16 LEU B C 1
ATOM 1318 O O . LEU B 1 16 ? 3.104 -11.742 -9 1 98.44 16 LEU B O 1
ATOM 1322 N N . VAL B 1 17 ? 3.242 -9.617 -8.281 1 96.31 17 VAL B N 1
ATOM 1323 C CA . VAL B 1 17 ? 3.412 -8.992 -9.586 1 96.31 17 VAL B CA 1
ATOM 1324 C C . VAL B 1 17 ? 4.617 -8.055 -9.562 1 96.31 17 VAL B C 1
ATOM 1326 O O . VAL B 1 17 ? 4.879 -7.398 -8.555 1 96.31 17 VAL B O 1
ATOM 1329 N N . ALA B 1 18 ? 5.379 -8.055 -10.633 1 94.62 18 ALA B N 1
ATOM 1330 C CA . ALA B 1 18 ? 6.5 -7.117 -10.719 1 94.62 18 ALA B CA 1
ATOM 1331 C C . ALA B 1 18 ? 6.789 -6.73 -12.164 1 94.62 18 ALA B C 1
ATOM 1333 O O . ALA B 1 18 ? 6.688 -7.562 -13.07 1 94.62 18 ALA B O 1
ATOM 1334 N N . HIS B 1 19 ? 7.129 -5.488 -12.383 1 92.31 19 HIS B N 1
ATOM 1335 C CA . HIS B 1 19 ? 7.773 -5.109 -13.633 1 92.31 19 HIS B CA 1
ATOM 1336 C C . HIS B 1 19 ? 9.109 -5.828 -13.797 1 92.31 19 HIS B C 1
ATOM 1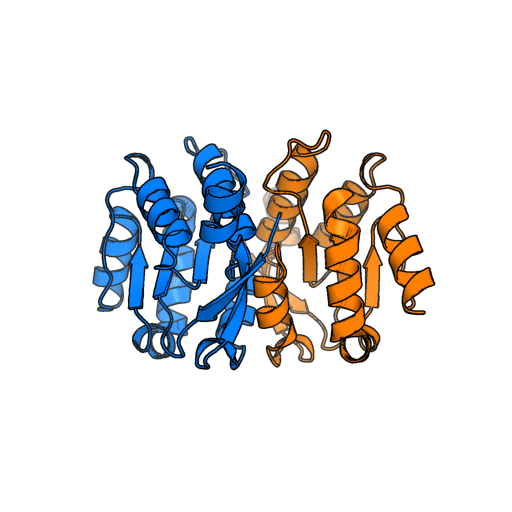338 O O . HIS B 1 19 ? 9.695 -6.293 -12.82 1 92.31 19 HIS B O 1
ATOM 1344 N N . ASP B 1 20 ? 9.586 -5.863 -15.023 1 91.06 20 ASP B N 1
ATOM 1345 C CA . ASP B 1 20 ? 10.773 -6.652 -15.328 1 91.06 20 ASP B CA 1
ATOM 1346 C C . ASP B 1 20 ? 11.977 -6.188 -14.5 1 91.06 20 ASP B C 1
ATOM 1348 O O . ASP B 1 20 ? 12.695 -7.004 -13.93 1 91.06 20 ASP B O 1
ATOM 1352 N N . ASN B 1 21 ? 12.188 -4.93 -14.367 1 92 21 ASN B N 1
ATOM 1353 C CA . ASN B 1 21 ? 13.352 -4.387 -13.672 1 92 21 ASN B CA 1
ATOM 1354 C C . ASN B 1 21 ? 13.227 -4.559 -12.164 1 92 21 ASN B C 1
ATOM 1356 O O . ASN B 1 21 ? 14.203 -4.379 -11.43 1 92 21 ASN B O 1
ATOM 1360 N N . CYS B 1 22 ? 12.008 -4.98 -11.727 1 94.12 22 CYS B N 1
ATOM 1361 C CA . CYS B 1 22 ? 11.766 -5.102 -10.289 1 94.12 22 CYS B CA 1
ATOM 1362 C C . CYS B 1 22 ? 11.68 -6.562 -9.875 1 94.12 22 CYS B C 1
ATOM 1364 O O . CYS B 1 22 ? 11.594 -6.867 -8.68 1 94.12 22 CYS B O 1
ATOM 1366 N N . LYS B 1 23 ? 11.758 -7.484 -10.797 1 95.56 23 LYS B N 1
ATOM 1367 C CA . LYS B 1 23 ? 11.641 -8.914 -10.508 1 95.56 23 LYS B CA 1
ATOM 1368 C C . LYS B 1 23 ? 12.75 -9.383 -9.586 1 95.56 23 LYS B C 1
ATOM 1370 O O . LYS B 1 23 ? 12.508 -10.164 -8.664 1 95.56 23 LYS B O 1
ATOM 1375 N N . PRO B 1 24 ? 13.969 -8.906 -9.781 1 96.31 24 PRO B N 1
ATOM 1376 C CA . PRO B 1 24 ? 15.008 -9.328 -8.844 1 96.31 24 PRO B CA 1
ATOM 1377 C C . PRO B 1 24 ? 14.711 -8.914 -7.402 1 96.31 24 PRO B C 1
ATOM 1379 O O . PRO B 1 24 ? 14.961 -9.68 -6.469 1 96.31 24 PRO B O 1
ATOM 1382 N N . GLU B 1 25 ? 14.188 -7.727 -7.258 1 96.44 25 GLU B N 1
ATOM 1383 C CA . GLU B 1 25 ? 13.836 -7.258 -5.922 1 96.44 25 GLU B CA 1
ATOM 1384 C C . GLU B 1 25 ? 12.695 -8.078 -5.324 1 96.44 25 GLU B C 1
ATOM 1386 O O . GLU B 1 25 ? 12.711 -8.391 -4.133 1 96.44 25 GLU B O 1
ATOM 1391 N N . LEU B 1 26 ? 11.703 -8.383 -6.09 1 98 26 LEU B N 1
ATOM 1392 C CA . LEU B 1 26 ? 10.609 -9.234 -5.629 1 98 26 LEU B CA 1
ATOM 1393 C C . LEU B 1 26 ? 11.125 -10.609 -5.227 1 98 26 LEU B C 1
ATOM 1395 O O . LEU B 1 26 ? 10.734 -11.148 -4.188 1 98 26 LEU B O 1
ATOM 1399 N N . LEU B 1 27 ? 12.008 -11.164 -6.07 1 98.5 27 LEU B N 1
ATOM 1400 C CA . LEU B 1 27 ? 12.602 -12.461 -5.754 1 98.5 27 LEU B CA 1
ATOM 1401 C C . LEU B 1 27 ? 13.336 -12.406 -4.418 1 98.5 27 LEU B C 1
ATOM 1403 O O . LEU B 1 27 ? 13.188 -13.305 -3.586 1 98.5 27 LEU B O 1
ATOM 1407 N N . ARG B 1 28 ? 14.117 -11.344 -4.223 1 98.31 28 ARG B N 1
ATOM 1408 C CA . ARG B 1 28 ? 14.828 -11.172 -2.963 1 98.31 28 ARG B CA 1
ATOM 1409 C C . ARG B 1 28 ? 13.859 -11.133 -1.786 1 98.31 28 ARG B C 1
ATOM 1411 O O . ARG B 1 28 ? 14.07 -11.812 -0.777 1 98.31 28 ARG B O 1
ATOM 1418 N N . TRP B 1 29 ? 12.844 -10.367 -1.935 1 98.5 29 TRP B N 1
ATOM 1419 C CA . TRP B 1 29 ? 11.859 -10.242 -0.871 1 98.5 29 TRP B CA 1
ATOM 1420 C C . TRP B 1 29 ? 11.172 -11.578 -0.602 1 98.5 29 TRP B C 1
ATOM 1422 O O . TRP B 1 29 ? 10.953 -11.945 0.554 1 98.5 29 TRP B O 1
ATOM 1432 N N . VAL B 1 30 ? 10.789 -12.328 -1.641 1 98.69 30 VAL B N 1
ATOM 1433 C CA . VAL B 1 30 ? 10.109 -13.617 -1.516 1 98.69 30 VAL B CA 1
ATOM 1434 C C . VAL B 1 30 ? 11.031 -14.609 -0.809 1 98.69 30 VAL B C 1
ATOM 1436 O O . VAL B 1 30 ? 10.586 -15.375 0.052 1 98.69 30 VAL B O 1
ATOM 1439 N N . GLN B 1 31 ? 12.281 -14.57 -1.147 1 98.62 31 GLN B N 1
ATOM 1440 C CA . GLN B 1 31 ? 13.242 -15.453 -0.497 1 98.62 31 GLN B CA 1
ATOM 1441 C C . GLN B 1 31 ? 13.359 -15.141 0.991 1 98.62 31 GLN B C 1
ATOM 1443 O O . GLN B 1 31 ? 13.398 -16.047 1.823 1 98.62 31 GLN B O 1
ATOM 1448 N N . GLU B 1 32 ? 13.43 -13.891 1.31 1 98.19 32 GLU B N 1
ATOM 1449 C CA . GLU B 1 32 ? 13.555 -13.453 2.693 1 98.19 32 GLU B CA 1
ATOM 1450 C C . GLU B 1 32 ? 12.312 -13.812 3.506 1 98.19 32 GLU B C 1
ATOM 1452 O O . GLU B 1 32 ? 12.383 -13.938 4.73 1 98.19 32 GLU B O 1
ATOM 1457 N N . ASN B 1 33 ? 11.156 -13.945 2.838 1 98.31 33 ASN B N 1
ATOM 1458 C CA . ASN B 1 33 ? 9.891 -14.188 3.525 1 98.31 33 ASN B CA 1
ATOM 1459 C C . ASN B 1 33 ? 9.305 -15.547 3.154 1 98.31 33 ASN B C 1
ATOM 1461 O O . ASN B 1 33 ? 8.102 -15.758 3.275 1 98.31 33 ASN B O 1
ATOM 1465 N N . LYS B 1 34 ? 10.094 -16.453 2.67 1 98.44 34 LYS B N 1
ATOM 1466 C CA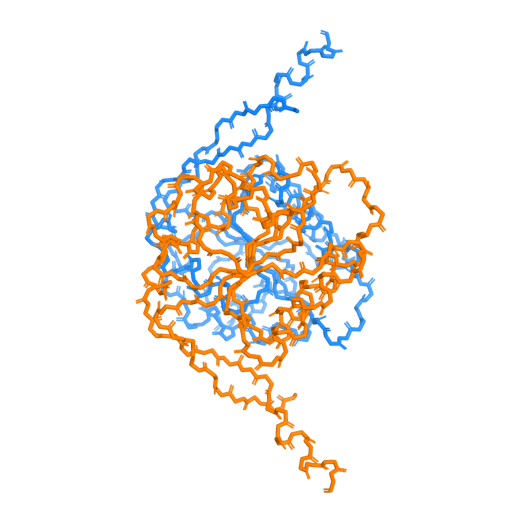 . LYS B 1 34 ? 9.672 -17.719 2.072 1 98.44 34 LYS B CA 1
ATOM 1467 C C . LYS B 1 34 ? 8.844 -18.547 3.057 1 98.44 34 LYS B C 1
ATOM 1469 O O . LYS B 1 34 ? 7.793 -19.078 2.701 1 98.44 34 LYS B O 1
ATOM 1474 N N . GLU B 1 35 ? 9.25 -18.625 4.301 1 98 35 GLU B N 1
ATOM 1475 C CA . GLU B 1 35 ? 8.578 -19.438 5.309 1 98 35 GLU B CA 1
ATOM 1476 C C . GLU B 1 35 ? 7.152 -18.953 5.547 1 98 35 GLU B C 1
ATOM 1478 O O . GLU B 1 35 ? 6.223 -19.75 5.652 1 98 35 GLU B O 1
ATOM 1483 N N . GLN B 1 36 ? 7.031 -17.703 5.66 1 98.19 36 GLN B N 1
ATOM 1484 C CA . GLN B 1 36 ? 5.707 -17.125 5.871 1 98.19 36 GLN B CA 1
ATOM 1485 C C . GLN B 1 36 ? 4.84 -17.266 4.625 1 98.19 36 GLN B C 1
ATOM 1487 O O . GLN B 1 36 ? 3.652 -17.594 4.723 1 98.19 36 GLN B O 1
ATOM 1492 N N . LEU B 1 37 ? 5.395 -17.062 3.473 1 98.56 37 LEU B N 1
ATOM 1493 C CA . LEU B 1 37 ? 4.656 -17.078 2.215 1 98.56 37 LEU B CA 1
ATOM 1494 C C . LEU B 1 37 ? 4.156 -18.5 1.906 1 98.56 37 LEU B C 1
ATOM 1496 O O . LEU B 1 37 ? 3.102 -18.656 1.287 1 98.56 37 LEU B O 1
ATOM 1500 N N . GLN B 1 38 ? 4.855 -19.469 2.4 1 97.81 38 GLN B N 1
ATOM 1501 C CA . GLN B 1 38 ? 4.477 -20.859 2.166 1 97.81 38 GLN B CA 1
ATOM 1502 C C . GLN B 1 38 ? 3.148 -21.188 2.84 1 97.81 38 GLN B C 1
ATOM 1504 O O . GLN B 1 38 ? 2.498 -22.172 2.49 1 97.81 38 GLN B O 1
ATOM 1509 N N . ARG B 1 39 ? 2.744 -20.422 3.787 1 98 39 ARG B N 1
ATOM 1510 C CA . ARG B 1 39 ? 1.51 -20.656 4.527 1 98 39 ARG B CA 1
ATOM 1511 C C . ARG B 1 39 ? 0.313 -20.031 3.816 1 98 39 ARG B C 1
ATOM 1513 O O . ARG B 1 39 ? -0.817 -20.125 4.301 1 98 39 ARG B O 1
ATOM 1520 N N . HIS B 1 40 ? 0.543 -19.438 2.727 1 98.69 40 HIS B N 1
ATOM 1521 C CA . HIS B 1 40 ? -0.49 -18.766 1.95 1 98.69 40 HIS B CA 1
ATOM 1522 C C . HIS B 1 40 ? -0.608 -19.359 0.553 1 98.69 40 HIS B C 1
ATOM 1524 O O . HIS B 1 40 ? 0.143 -20.281 0.198 1 98.69 40 HIS B O 1
ATOM 1530 N N . PHE B 1 41 ? -1.648 -18.984 -0.168 1 98.81 41 PHE B N 1
ATOM 1531 C CA . PHE B 1 41 ? -1.821 -19.359 -1.569 1 98.81 41 PHE B CA 1
ATOM 1532 C C . PHE B 1 41 ? -1.295 -18.25 -2.484 1 98.81 41 PHE B C 1
ATOM 1534 O O . PHE B 1 41 ? -1.769 -17.125 -2.434 1 98.81 41 PHE B O 1
ATOM 1541 N N . LEU B 1 42 ? -0.315 -18.656 -3.303 1 98.81 42 LEU B N 1
ATOM 1542 C CA . LEU B 1 42 ? 0.409 -17.625 -4.055 1 98.81 42 LEU B CA 1
ATOM 1543 C C . LEU B 1 42 ? 0.003 -17.641 -5.523 1 98.81 42 LEU B C 1
ATOM 1545 O O . LEU B 1 42 ? -0.176 -18.719 -6.109 1 98.81 42 LEU B O 1
ATOM 1549 N N . TYR B 1 43 ? -0.195 -16.469 -6.102 1 98.81 43 TYR B N 1
ATOM 1550 C CA . TYR B 1 43 ? -0.485 -16.188 -7.504 1 98.81 43 TYR B CA 1
ATOM 1551 C C . TYR B 1 43 ? 0.563 -15.258 -8.109 1 98.81 43 TYR B C 1
ATOM 1553 O O . TYR B 1 43 ? 1.134 -14.422 -7.406 1 98.81 43 TYR B O 1
ATOM 1561 N N . ALA B 1 44 ? 0.793 -15.398 -9.398 1 98.31 44 ALA B N 1
ATOM 1562 C CA . ALA B 1 44 ? 1.724 -14.484 -10.055 1 98.31 44 ALA B CA 1
ATOM 1563 C C . ALA B 1 44 ? 1.487 -14.461 -11.562 1 98.31 44 ALA B C 1
ATOM 1565 O O . ALA B 1 44 ? 0.904 -15.391 -12.125 1 98.31 44 ALA B O 1
ATOM 1566 N N . THR B 1 45 ? 1.873 -13.359 -12.133 1 94.94 45 THR B N 1
ATOM 1567 C CA . THR B 1 45 ? 1.887 -13.352 -13.594 1 94.94 45 THR B CA 1
ATOM 1568 C C . THR B 1 45 ? 2.918 -14.336 -14.133 1 94.94 45 THR B C 1
ATOM 1570 O O . THR B 1 45 ? 3.842 -14.727 -13.414 1 94.94 45 THR B O 1
ATOM 1573 N N . GLY B 1 46 ? 2.789 -14.734 -15.383 1 93.5 46 GLY B N 1
ATOM 1574 C CA . GLY B 1 46 ? 3.465 -15.883 -15.953 1 93.5 46 GLY B CA 1
ATOM 1575 C C . GLY B 1 46 ? 4.969 -15.859 -15.75 1 93.5 46 GLY B C 1
ATOM 1576 O O . GLY B 1 46 ? 5.531 -16.766 -15.125 1 93.5 46 GLY B O 1
ATOM 1577 N N . THR B 1 47 ? 5.668 -14.859 -16.219 1 93.19 47 THR B N 1
ATOM 1578 C CA . THR B 1 47 ? 7.121 -14.812 -16.125 1 93.19 47 THR B CA 1
ATOM 1579 C C . THR B 1 47 ? 7.562 -14.664 -14.672 1 93.19 47 THR B C 1
ATOM 1581 O O . THR B 1 47 ? 8.516 -15.312 -14.234 1 93.19 47 THR B O 1
ATOM 1584 N N . THR B 1 48 ? 6.918 -13.875 -13.93 1 96.19 48 THR B N 1
ATOM 1585 C CA . THR B 1 48 ? 7.207 -13.672 -12.516 1 96.19 48 THR B CA 1
ATOM 1586 C C . THR B 1 48 ? 7.039 -14.977 -11.734 1 96.19 48 THR B C 1
ATOM 1588 O O . THR B 1 48 ? 7.922 -15.367 -10.969 1 96.19 48 THR B O 1
ATOM 1591 N N . GLY B 1 49 ? 5.941 -15.641 -11.922 1 97.62 49 GLY B N 1
ATOM 1592 C CA . GLY B 1 49 ? 5.652 -16.875 -11.219 1 97.62 49 GLY B CA 1
ATOM 1593 C C . GLY B 1 49 ? 6.652 -17.984 -11.508 1 97.62 49 GLY B C 1
ATOM 1594 O O . GLY B 1 49 ? 7.082 -18.688 -10.594 1 97.62 49 GLY B O 1
ATOM 1595 N N . HIS B 1 50 ? 6.965 -18.078 -12.789 1 96.75 50 HIS B N 1
ATOM 1596 C CA . HIS B 1 50 ? 7.938 -19.094 -13.18 1 96.75 50 HIS B CA 1
ATOM 1597 C C . HIS B 1 50 ? 9.289 -18.844 -12.508 1 96.75 50 HIS B C 1
ATOM 1599 O O . HIS B 1 50 ? 9.898 -19.781 -11.977 1 96.75 50 HIS B O 1
ATOM 1605 N N . MET B 1 51 ? 9.734 -17.609 -12.531 1 97.69 51 MET B N 1
ATOM 1606 C CA . MET B 1 51 ? 11 -17.25 -11.906 1 97.69 51 MET B CA 1
ATOM 1607 C C . MET B 1 51 ? 10.969 -17.547 -10.406 1 97.69 51 MET B C 1
ATOM 1609 O O . MET B 1 51 ? 11.898 -18.156 -9.875 1 97.69 51 MET B O 1
ATOM 1613 N N . LEU B 1 52 ? 9.883 -17.109 -9.742 1 98.38 52 LEU B N 1
ATOM 1614 C CA . LEU B 1 52 ? 9.781 -17.281 -8.297 1 98.38 52 LEU B CA 1
ATOM 1615 C C . LEU B 1 52 ? 9.758 -18.766 -7.926 1 98.38 52 LEU B C 1
ATOM 1617 O O . LEU B 1 52 ? 10.469 -19.188 -7.008 1 98.38 52 LEU B O 1
ATOM 1621 N N . SER B 1 53 ? 8.969 -19.547 -8.672 1 98.06 53 SER B N 1
ATOM 1622 C CA . SER B 1 53 ? 8.867 -20.984 -8.391 1 98.06 53 SER B CA 1
ATOM 1623 C C . SER B 1 53 ? 10.219 -21.672 -8.586 1 98.06 53 SER B C 1
ATOM 1625 O O . SER B 1 53 ? 10.625 -22.484 -7.754 1 98.06 53 SER B O 1
ATOM 1627 N N . LYS B 1 54 ? 10.812 -21.359 -9.633 1 98.06 54 LYS B N 1
ATOM 1628 C CA . LYS B 1 54 ? 12.102 -21.969 -9.953 1 98.06 54 LYS B CA 1
ATOM 1629 C C . LYS B 1 54 ? 13.133 -21.672 -8.875 1 98.06 54 LYS B C 1
ATOM 1631 O O . LYS B 1 54 ? 13.844 -22.562 -8.422 1 98.06 54 LYS B O 1
ATOM 1636 N N . GLU B 1 55 ? 13.203 -20.469 -8.414 1 98.31 55 GLU B N 1
ATOM 1637 C CA . GLU B 1 55 ? 14.281 -20.016 -7.539 1 98.31 55 GLU B CA 1
ATOM 1638 C C . GLU B 1 55 ? 13.977 -20.359 -6.078 1 98.31 55 GLU B C 1
ATOM 1640 O O . GLU B 1 55 ? 14.891 -20.453 -5.258 1 98.31 55 GLU B O 1
ATOM 1645 N N . THR B 1 56 ? 12.703 -20.516 -5.715 1 98.19 56 THR B N 1
ATOM 1646 C CA . THR B 1 56 ? 12.383 -20.641 -4.301 1 98.19 56 THR B CA 1
ATOM 1647 C C . THR B 1 56 ? 11.742 -22 -4.016 1 98.19 56 THR B C 1
ATOM 1649 O O . THR B 1 56 ? 11.656 -22.422 -2.859 1 98.19 56 THR B O 1
ATOM 1652 N N . GLY B 1 57 ? 11.18 -22.656 -4.992 1 98.06 57 GLY B N 1
ATOM 1653 C CA . GLY B 1 57 ? 10.477 -23.922 -4.816 1 98.06 57 GLY B CA 1
ATOM 1654 C C . GLY B 1 57 ? 9.047 -23.734 -4.336 1 98.06 57 GLY B C 1
ATOM 1655 O O . GLY B 1 57 ? 8.336 -24.719 -4.102 1 98.06 57 GLY B O 1
ATOM 1656 N N . LEU B 1 58 ? 8.609 -22.516 -4.227 1 98.31 58 LEU B N 1
ATOM 1657 C CA . LEU B 1 58 ? 7.254 -22.25 -3.762 1 98.31 58 LEU B CA 1
ATOM 1658 C C . LEU B 1 58 ? 6.227 -22.656 -4.812 1 98.31 58 LEU B C 1
ATOM 1660 O O . LEU B 1 58 ? 6.453 -22.469 -6.012 1 98.31 58 LEU B O 1
ATOM 1664 N N . ALA B 1 59 ? 5.102 -23.219 -4.352 1 98 59 ALA B N 1
ATOM 1665 C CA . ALA B 1 59 ? 3.967 -23.453 -5.242 1 98 59 ALA B CA 1
ATOM 1666 C C . ALA B 1 59 ? 3.25 -22.156 -5.582 1 98 59 ALA B C 1
ATOM 1668 O O . ALA B 1 59 ? 2.76 -21.453 -4.695 1 98 59 ALA B O 1
ATOM 1669 N N . ILE B 1 60 ? 3.191 -21.812 -6.836 1 98.31 60 ILE B N 1
ATOM 1670 C CA . ILE B 1 60 ? 2.59 -20.562 -7.293 1 98.31 60 ILE B CA 1
ATOM 1671 C C . ILE B 1 60 ? 1.662 -20.844 -8.469 1 98.31 60 ILE B C 1
ATOM 1673 O O . ILE B 1 60 ? 2.039 -21.547 -9.414 1 98.31 60 ILE B O 1
ATOM 1677 N N . LYS B 1 61 ? 0.478 -20.422 -8.398 1 98.38 61 LYS B N 1
ATOM 1678 C CA . LYS B 1 61 ? -0.432 -20.453 -9.539 1 98.38 61 LYS B CA 1
ATOM 1679 C C . LYS B 1 61 ? -0.103 -19.344 -10.531 1 98.38 61 LYS B C 1
ATOM 1681 O O . LYS B 1 61 ? -0.253 -18.156 -10.227 1 98.38 61 LYS B O 1
ATOM 1686 N N . ASN B 1 62 ? 0.246 -19.719 -11.719 1 97.56 62 ASN B N 1
ATOM 1687 C CA . ASN B 1 62 ? 0.69 -18.75 -12.719 1 97.56 62 ASN B CA 1
ATOM 1688 C C . ASN B 1 62 ? -0.458 -18.312 -13.625 1 97.56 62 ASN B C 1
ATOM 1690 O O . ASN B 1 62 ? -1.214 -19.156 -14.117 1 97.56 62 ASN B O 1
ATOM 1694 N N . MET B 1 63 ? -0.571 -17 -13.75 1 97.12 63 MET B N 1
ATOM 1695 C CA . MET B 1 63 ? -1.367 -16.438 -14.828 1 97.12 63 MET B CA 1
ATOM 1696 C C . MET B 1 63 ? -0.582 -16.438 -16.141 1 97.12 63 MET B C 1
ATOM 1698 O O . MET B 1 63 ? 0.511 -17 -16.219 1 97.12 63 MET B O 1
ATOM 1702 N N . ILE B 1 64 ? -1.163 -15.891 -17.156 1 94.56 64 ILE B N 1
ATOM 1703 C CA . ILE B 1 64 ? -0.365 -15.633 -18.359 1 94.56 64 ILE B CA 1
ATOM 1704 C C . ILE B 1 64 ? 0.526 -14.414 -18.125 1 94.56 64 ILE B C 1
ATOM 1706 O O . ILE B 1 64 ? 0.496 -13.805 -17.047 1 94.56 64 ILE B O 1
ATOM 1710 N N . SER B 1 65 ? 1.359 -14.133 -19.141 1 91.44 65 SER B N 1
ATOM 1711 C CA . SER B 1 65 ? 2.303 -13.031 -18.984 1 91.44 65 SER B CA 1
ATOM 1712 C C . SER B 1 65 ? 1.577 -11.711 -18.781 1 91.44 65 SER B C 1
ATOM 1714 O O . SER B 1 65 ? 0.512 -11.484 -19.359 1 91.44 65 SER B O 1
ATOM 1716 N N . GLY B 1 66 ? 2.141 -10.789 -17.922 1 88.31 66 GLY B N 1
ATOM 1717 C CA . GLY B 1 66 ? 1.531 -9.508 -17.609 1 88.31 66 GLY B CA 1
ATOM 1718 C C . GLY B 1 66 ? 1.1 -8.734 -18.844 1 88.31 66 GLY B C 1
ATOM 1719 O O . GLY B 1 66 ? -0.089 -8.469 -19.031 1 88.31 66 GLY B O 1
ATOM 1720 N N . PRO B 1 67 ? 2.066 -8.469 -19.75 1 87.44 67 PRO B N 1
ATOM 1721 C CA . PRO B 1 67 ? 1.752 -7.691 -20.953 1 87.44 67 PRO B CA 1
ATOM 1722 C C . PRO B 1 67 ? 0.724 -8.375 -21.844 1 87.44 67 PRO B C 1
ATOM 1724 O O . PRO B 1 67 ? 0.093 -7.727 -22.672 1 87.44 67 PRO B O 1
ATOM 1727 N N . MET B 1 68 ? 0.532 -9.633 -21.641 1 91.06 68 MET B N 1
ATOM 1728 C CA . MET B 1 68 ? -0.396 -10.375 -22.484 1 91.06 68 MET B CA 1
ATOM 1729 C C . MET B 1 68 ? -1.758 -10.508 -21.812 1 91.06 68 MET B C 1
ATOM 1731 O O . MET B 1 68 ? -2.641 -11.203 -22.312 1 91.06 68 MET B O 1
ATOM 1735 N N . GLY B 1 69 ? -1.894 -9.891 -20.625 1 91.62 69 GLY B N 1
ATOM 1736 C CA . GLY B 1 69 ? -3.193 -9.914 -19.969 1 91.62 69 GLY B CA 1
ATOM 1737 C C . GLY B 1 69 ? -3.152 -10.5 -18.578 1 91.62 69 GLY B C 1
ATOM 1738 O O . GLY B 1 69 ? -4.18 -10.57 -17.891 1 91.62 69 GLY B O 1
ATOM 1739 N N . GLY B 1 70 ? -2.041 -10.945 -18.156 1 94.12 70 GLY B N 1
ATOM 1740 C CA . GLY B 1 70 ? -1.922 -11.523 -16.828 1 94.12 70 GLY B CA 1
ATOM 1741 C C . GLY B 1 70 ? -2.33 -10.562 -15.727 1 94.12 70 GLY B C 1
ATOM 1742 O O . GLY B 1 70 ? -2.896 -10.977 -14.711 1 94.12 70 GLY B O 1
ATOM 1743 N N . ASP B 1 71 ? -2.041 -9.312 -15.844 1 94 71 ASP B N 1
ATOM 1744 C CA . ASP B 1 71 ? -2.467 -8.305 -14.875 1 94 71 ASP B CA 1
ATOM 1745 C C . ASP B 1 71 ? -3.99 -8.242 -14.781 1 94 71 ASP B C 1
ATOM 1747 O O . ASP B 1 71 ? -4.547 -8.117 -13.688 1 94 71 ASP B O 1
ATOM 1751 N N . GLN B 1 72 ? -4.609 -8.305 -15.945 1 94.5 72 GLN B N 1
ATOM 1752 C CA . GLN B 1 72 ? -6.07 -8.258 -15.977 1 94.5 72 GLN B CA 1
ATOM 1753 C C . GLN B 1 72 ? -6.672 -9.516 -15.352 1 94.5 72 GLN B C 1
ATOM 1755 O O . GLN B 1 72 ? -7.742 -9.461 -14.742 1 94.5 72 GLN B O 1
ATOM 1760 N N . GLN B 1 73 ? -5.977 -10.672 -15.547 1 97.25 73 GLN B N 1
ATOM 1761 C CA . GLN B 1 73 ? -6.418 -11.891 -14.875 1 97.25 73 GLN B CA 1
ATOM 1762 C C . GLN B 1 73 ? -6.406 -11.719 -13.359 1 97.25 73 GLN B C 1
ATOM 1764 O O . GLN B 1 73 ? -7.375 -12.078 -12.68 1 97.25 73 GLN B O 1
ATOM 1769 N N . ILE B 1 74 ? -5.348 -11.148 -12.836 1 97.56 74 ILE B N 1
ATOM 1770 C CA . ILE B 1 74 ? -5.242 -10.883 -11.406 1 97.56 74 ILE B CA 1
ATOM 1771 C C . ILE B 1 74 ? -6.332 -9.898 -10.977 1 97.56 74 ILE B C 1
ATOM 1773 O O . ILE B 1 74 ? -6.984 -10.094 -9.953 1 97.56 74 ILE B O 1
ATOM 1777 N N . GLY B 1 75 ? -6.52 -8.883 -11.75 1 97.31 75 GLY B N 1
ATOM 1778 C CA . GLY B 1 75 ? -7.586 -7.934 -11.469 1 97.31 75 GLY B CA 1
ATOM 1779 C C . GLY B 1 75 ? -8.953 -8.586 -11.383 1 97.31 75 GLY B C 1
ATOM 1780 O O . GLY B 1 75 ? -9.742 -8.258 -10.5 1 97.31 75 GLY B O 1
ATOM 1781 N N . ALA B 1 76 ? -9.234 -9.484 -12.328 1 97.5 76 ALA B N 1
ATOM 1782 C CA . ALA B 1 76 ? -10.508 -10.203 -12.312 1 97.5 76 ALA B CA 1
ATOM 1783 C C . ALA B 1 76 ? -10.656 -11.031 -11.039 1 97.5 76 ALA B C 1
ATOM 1785 O O . ALA B 1 76 ? -11.734 -11.07 -10.445 1 97.5 76 ALA B O 1
ATOM 1786 N N . LEU B 1 77 ? -9.594 -11.641 -10.633 1 98.31 77 LEU B N 1
ATOM 1787 C CA . LEU B 1 77 ? -9.625 -12.445 -9.422 1 98.31 77 LEU B CA 1
ATOM 1788 C C . LEU B 1 77 ? -9.867 -11.57 -8.195 1 98.31 77 LEU B C 1
ATOM 1790 O O . LEU B 1 77 ? -10.562 -11.984 -7.262 1 98.31 77 LEU B O 1
ATOM 1794 N N . ILE B 1 78 ? -9.289 -10.359 -8.141 1 98.19 78 ILE B N 1
ATOM 1795 C CA . ILE B 1 78 ? -9.539 -9.422 -7.051 1 98.19 78 ILE B CA 1
ATOM 1796 C C . ILE B 1 78 ? -11.023 -9.086 -6.996 1 98.19 78 ILE B C 1
ATOM 1798 O O . ILE B 1 78 ? -11.641 -9.141 -5.93 1 98.19 78 ILE B O 1
ATOM 1802 N N . SER B 1 79 ? -11.617 -8.828 -8.156 1 96.81 79 SER B N 1
ATOM 1803 C CA . SER B 1 79 ? -13.023 -8.438 -8.219 1 96.81 79 SER B CA 1
ATOM 1804 C C . SER B 1 79 ? -13.938 -9.586 -7.793 1 96.81 79 SER B C 1
ATOM 1806 O O . SER B 1 79 ? -15.039 -9.352 -7.293 1 96.81 79 SER B O 1
ATOM 1808 N N . GLU B 1 80 ? -13.43 -10.797 -7.938 1 97.12 80 GLU B N 1
ATOM 1809 C CA . GLU B 1 80 ? -14.203 -11.984 -7.598 1 97.12 80 GLU B CA 1
ATOM 1810 C C . GLU B 1 80 ? -13.992 -12.391 -6.141 1 97.12 80 GLU B C 1
ATOM 1812 O O . GLU B 1 80 ? -14.547 -13.391 -5.684 1 97.12 80 GLU B O 1
ATOM 1817 N N . GLY B 1 81 ? -13.125 -11.641 -5.43 1 97.12 81 GLY B N 1
ATOM 1818 C CA . GLY B 1 81 ? -12.844 -11.953 -4.035 1 97.12 81 GLY B CA 1
ATOM 1819 C C . GLY B 1 81 ? -11.891 -13.117 -3.867 1 97.12 81 GLY B C 1
ATOM 1820 O O . GLY B 1 81 ? -11.875 -13.773 -2.82 1 97.12 81 GLY B O 1
ATOM 1821 N N . LYS B 1 82 ? -11.07 -13.344 -4.879 1 98.44 82 LYS B N 1
ATOM 1822 C CA . LYS B 1 82 ? -10.219 -14.531 -4.883 1 98.44 82 LYS B CA 1
ATOM 1823 C C . LYS B 1 82 ? -8.766 -14.164 -4.609 1 98.44 82 LYS B C 1
ATOM 1825 O O . LYS B 1 82 ? -7.895 -15.031 -4.57 1 98.44 82 LYS B O 1
ATOM 1830 N N . ILE B 1 83 ? -8.516 -12.883 -4.465 1 98.81 83 ILE B N 1
ATOM 1831 C CA . ILE B 1 83 ? -7.227 -12.367 -4.012 1 98.81 83 ILE B CA 1
ATOM 1832 C C . ILE B 1 83 ? -7.422 -11.523 -2.756 1 98.81 83 ILE B C 1
ATOM 1834 O O . ILE B 1 83 ? -8.328 -10.688 -2.697 1 98.81 83 ILE B O 1
ATOM 1838 N N . ASP B 1 84 ? -6.57 -11.711 -1.827 1 98.88 84 ASP B N 1
ATOM 1839 C CA . ASP B 1 84 ? -6.711 -11.023 -0.547 1 98.88 84 ASP B CA 1
ATOM 1840 C C . ASP B 1 84 ? -5.66 -9.922 -0.399 1 98.88 84 ASP B C 1
ATOM 1842 O O . ASP B 1 84 ? -5.891 -8.93 0.29 1 98.88 84 ASP B O 1
ATOM 1846 N N . VAL B 1 85 ? -4.492 -10.172 -0.902 1 98.88 85 VAL B N 1
ATOM 1847 C CA . VAL B 1 85 ? -3.373 -9.25 -0.797 1 98.88 85 VAL B CA 1
ATOM 1848 C C . VAL B 1 85 ? -2.668 -9.133 -2.146 1 98.88 85 VAL B C 1
ATOM 1850 O O . VAL B 1 85 ? -2.463 -10.133 -2.834 1 98.88 85 VAL B O 1
ATOM 1853 N N . LEU B 1 86 ? -2.334 -7.926 -2.516 1 98.75 86 LEU B N 1
ATOM 1854 C CA . LEU B 1 86 ? -1.582 -7.676 -3.74 1 98.75 86 LEU B CA 1
ATOM 1855 C C . LEU B 1 86 ? -0.213 -7.082 -3.424 1 98.75 86 LEU B C 1
ATOM 1857 O O . LEU B 1 86 ? -0.117 -6.043 -2.768 1 98.75 86 LEU B O 1
ATOM 1861 N N . VAL B 1 87 ? 0.836 -7.766 -3.805 1 98.44 87 VAL B N 1
ATOM 1862 C CA . VAL B 1 87 ? 2.193 -7.23 -3.805 1 98.44 87 VAL B CA 1
ATOM 1863 C C . VAL B 1 87 ? 2.627 -6.922 -5.234 1 98.44 87 VAL B C 1
ATOM 1865 O O . VAL B 1 87 ? 2.768 -7.832 -6.059 1 98.44 87 VAL B O 1
ATOM 1868 N N . PHE B 1 88 ? 2.801 -5.648 -5.523 1 96.25 88 PHE B N 1
ATOM 1869 C CA . PHE B 1 88 ? 3.133 -5.211 -6.875 1 96.25 88 PHE B CA 1
ATOM 1870 C C . PHE B 1 88 ? 4.336 -4.273 -6.859 1 96.25 88 PHE B C 1
ATOM 1872 O O . PHE B 1 88 ? 4.191 -3.072 -6.625 1 96.25 88 PHE B O 1
ATOM 1879 N N . PHE B 1 89 ? 5.496 -4.895 -7.164 1 95.19 89 PHE B N 1
ATOM 1880 C CA . PHE B 1 89 ? 6.703 -4.086 -7.285 1 95.19 89 PHE B CA 1
ATOM 1881 C C . PHE B 1 89 ? 6.824 -3.498 -8.688 1 95.19 89 PHE B C 1
ATOM 1883 O O . PHE B 1 89 ? 7.129 -4.215 -9.641 1 95.19 89 PHE B O 1
ATOM 1890 N N . TRP B 1 90 ? 6.629 -2.203 -8.797 1 91.56 90 TRP B N 1
ATOM 1891 C CA . TRP B 1 90 ? 6.652 -1.531 -10.094 1 91.56 90 TRP B CA 1
ATOM 1892 C C . TRP B 1 90 ? 7.859 -0.604 -10.203 1 91.56 90 TRP B C 1
ATOM 1894 O O . TRP B 1 90 ? 8.453 -0.224 -9.195 1 91.56 90 TRP B O 1
ATOM 1904 N N . ASP B 1 91 ? 8.258 -0.299 -11.367 1 91.31 91 ASP B N 1
ATOM 1905 C CA . ASP B 1 91 ? 9.438 0.521 -11.625 1 91.31 91 ASP B CA 1
ATOM 1906 C C . ASP B 1 91 ? 9.086 2.006 -11.617 1 91.31 91 ASP B C 1
ATOM 1908 O O . ASP B 1 91 ? 8.492 2.514 -12.57 1 91.31 91 ASP B O 1
ATOM 1912 N N . PRO B 1 92 ? 9.5 2.732 -10.57 1 88.75 92 PRO B N 1
ATOM 1913 C CA . PRO B 1 92 ? 9.141 4.152 -10.492 1 88.75 92 PRO B CA 1
ATOM 1914 C C . PRO B 1 92 ? 10.117 5.043 -11.258 1 88.75 92 PRO B C 1
ATOM 1916 O O . PRO B 1 92 ? 9.891 6.25 -11.383 1 88.75 92 PRO B O 1
ATOM 1919 N N . LEU B 1 93 ? 11.133 4.539 -11.82 1 87.88 93 LEU B N 1
ATOM 1920 C CA . LEU B 1 93 ? 12.188 5.359 -12.406 1 87.88 93 LEU B CA 1
ATOM 1921 C C . LEU B 1 93 ? 12.156 5.27 -13.93 1 87.88 93 LEU B C 1
ATOM 1923 O O . LEU B 1 93 ? 12.742 6.109 -14.617 1 87.88 93 LEU B O 1
ATOM 1927 N N . ASN B 1 94 ? 11.453 4.262 -14.422 1 80.62 94 ASN B N 1
ATOM 1928 C CA . ASN B 1 94 ? 11.477 4.043 -15.867 1 80.62 94 ASN B CA 1
ATOM 1929 C C . ASN B 1 94 ? 10.062 3.912 -16.438 1 80.62 94 ASN B C 1
ATOM 1931 O O . ASN B 1 94 ? 9.164 3.393 -15.766 1 80.62 94 ASN B O 1
ATOM 1935 N N . ALA B 1 95 ? 9.953 4.547 -17.594 1 75.81 95 ALA B N 1
ATOM 1936 C CA . ALA B 1 95 ? 8.703 4.328 -18.312 1 75.81 95 ALA B CA 1
ATOM 1937 C C . ALA B 1 95 ? 8.562 2.871 -18.75 1 75.81 95 ALA B C 1
ATOM 1939 O O . ALA B 1 95 ? 9.547 2.244 -19.172 1 75.81 95 ALA B O 1
ATOM 1940 N N . VAL B 1 96 ? 7.422 2.305 -18.328 1 74.56 96 VAL B N 1
ATOM 1941 C CA . VAL B 1 96 ? 7.156 0.931 -18.75 1 74.56 96 VAL B CA 1
ATOM 1942 C C . VAL B 1 96 ? 5.945 0.895 -19.672 1 74.56 96 VAL B C 1
ATOM 1944 O O . VAL B 1 96 ? 5 1.668 -19.5 1 74.56 96 VAL B O 1
ATOM 1947 N N . PRO B 1 97 ? 5.98 0.138 -20.781 1 69.88 97 PRO B N 1
ATOM 1948 C CA . PRO B 1 97 ? 4.906 0.112 -21.766 1 69.88 97 PRO B CA 1
ATOM 1949 C C . PRO B 1 97 ? 3.541 -0.19 -21.156 1 69.88 97 PRO B C 1
ATOM 1951 O O . PRO B 1 97 ? 2.518 0.292 -21.641 1 69.88 97 PRO B O 1
ATOM 1954 N N . HIS B 1 98 ? 3.537 -0.951 -20.219 1 72.19 98 HIS B N 1
ATOM 1955 C CA . HIS B 1 98 ? 2.252 -1.362 -19.656 1 72.19 98 HIS B CA 1
ATOM 1956 C C . HIS B 1 98 ? 1.968 -0.655 -18.344 1 72.19 98 HIS B C 1
ATOM 1958 O O . HIS B 1 98 ? 1.378 -1.244 -17.438 1 72.19 98 HIS B O 1
ATOM 1964 N N . ASP B 1 99 ? 2.289 0.585 -18.234 1 74.25 99 ASP B N 1
ATOM 1965 C CA . ASP B 1 99 ? 2.082 1.471 -17.094 1 74.25 99 ASP B CA 1
ATOM 1966 C C . ASP B 1 99 ? 0.599 1.575 -16.75 1 74.25 99 ASP B C 1
ATOM 1968 O O . ASP B 1 99 ? 0.235 1.603 -15.57 1 74.25 99 ASP B O 1
ATOM 1972 N N . PRO B 1 100 ? -0.302 1.589 -17.766 1 77.44 100 PRO B N 1
ATOM 1973 C CA . PRO B 1 100 ? -1.723 1.703 -17.422 1 77.44 100 PRO B CA 1
ATOM 1974 C C . PRO B 1 100 ? -2.227 0.528 -16.594 1 77.44 100 PRO B C 1
ATOM 1976 O O . PRO B 1 100 ? -3.174 0.678 -15.82 1 77.44 100 PRO B O 1
ATOM 1979 N N . ASP B 1 101 ? -1.552 -0.547 -16.797 1 77.38 101 ASP B N 1
ATOM 1980 C CA . ASP B 1 101 ? -1.987 -1.735 -16.078 1 77.38 101 ASP B CA 1
ATOM 1981 C C . ASP B 1 101 ? -1.702 -1.6 -14.578 1 77.38 101 ASP B C 1
ATOM 1983 O O . ASP B 1 101 ? -2.471 -2.09 -13.75 1 77.38 101 ASP B O 1
ATOM 1987 N N . VAL B 1 102 ? -0.624 -0.869 -14.227 1 79.81 102 VAL B N 1
ATOM 1988 C CA . VAL B 1 102 ? -0.3 -0.633 -12.82 1 79.81 102 VAL B CA 1
ATOM 1989 C C . VAL B 1 102 ? -1.433 0.143 -12.148 1 79.81 102 VAL B C 1
ATOM 1991 O O . VAL B 1 102 ? -1.969 -0.287 -11.125 1 79.81 102 VAL B O 1
ATOM 1994 N N . LYS B 1 103 ? -1.855 1.148 -12.859 1 84.06 103 LYS B N 1
ATOM 1995 C CA . LYS B 1 103 ? -2.936 1.975 -12.32 1 84.06 103 LYS B CA 1
ATOM 1996 C C . LYS B 1 103 ? -4.227 1.174 -12.195 1 84.06 103 LYS B C 1
ATOM 1998 O O . LYS B 1 103 ? -4.969 1.337 -11.227 1 84.06 103 LYS B O 1
ATOM 2003 N N . ALA B 1 104 ? -4.41 0.316 -13.195 1 89.62 104 ALA B N 1
ATOM 2004 C CA . ALA B 1 104 ? -5.633 -0.482 -13.195 1 89.62 104 ALA B CA 1
ATOM 2005 C C . ALA B 1 104 ? -5.66 -1.444 -12.008 1 89.62 104 ALA B C 1
ATOM 2007 O O . ALA B 1 104 ? -6.688 -1.595 -11.344 1 89.62 104 ALA B O 1
ATOM 2008 N N . LEU B 1 105 ? -4.586 -2.053 -11.727 1 92.56 105 LEU B N 1
ATOM 2009 C CA . LEU B 1 105 ? -4.531 -3 -10.617 1 92.56 105 LEU B CA 1
ATOM 2010 C C . LEU B 1 105 ? -4.668 -2.281 -9.281 1 92.56 105 LEU B C 1
ATOM 2012 O O . LEU B 1 105 ? -5.375 -2.754 -8.383 1 92.56 105 LEU B O 1
ATOM 2016 N N . LEU B 1 106 ? -3.998 -1.147 -9.172 1 91.81 106 LEU B N 1
ATOM 2017 C CA . LEU B 1 106 ? -4.129 -0.365 -7.949 1 91.81 106 LEU B CA 1
ATOM 2018 C C . LEU B 1 106 ? -5.562 0.115 -7.758 1 91.81 106 LEU B C 1
ATOM 2020 O O . LEU B 1 106 ? -6.082 0.104 -6.641 1 91.81 106 LEU B O 1
ATOM 2024 N N . ARG B 1 107 ? -6.152 0.549 -8.828 1 93.19 107 ARG B N 1
ATOM 2025 C CA . ARG B 1 107 ? -7.531 1.027 -8.781 1 93.19 107 ARG B CA 1
ATOM 2026 C C . ARG B 1 107 ? -8.477 -0.07 -8.305 1 93.19 107 ARG B C 1
ATOM 2028 O O . ARG B 1 107 ? -9.258 0.138 -7.375 1 93.19 107 ARG B O 1
ATOM 2035 N N . ILE B 1 108 ? -8.398 -1.275 -8.961 1 96.12 108 ILE B N 1
ATOM 2036 C CA . ILE B 1 108 ? -9.344 -2.338 -8.633 1 96.12 108 ILE B CA 1
ATOM 2037 C C . ILE B 1 108 ? -9.094 -2.822 -7.207 1 96.12 108 ILE B C 1
ATOM 2039 O O . ILE B 1 108 ? -10.039 -3.191 -6.496 1 96.12 108 ILE B O 1
ATOM 2043 N N . ALA B 1 109 ? -7.824 -2.854 -6.754 1 96.5 109 ALA B N 1
ATOM 2044 C CA . ALA B 1 109 ? -7.504 -3.211 -5.375 1 96.5 109 ALA B CA 1
ATOM 2045 C C . ALA B 1 109 ? -8.117 -2.219 -4.395 1 96.5 109 ALA B C 1
ATOM 2047 O O . ALA B 1 109 ? -8.57 -2.604 -3.314 1 96.5 109 ALA B O 1
ATOM 2048 N N . SER B 1 110 ? -8.094 -0.951 -4.723 1 95.31 110 SER B N 1
ATOM 2049 C CA . SER B 1 110 ? -8.703 0.082 -3.887 1 95.31 110 SER B CA 1
ATOM 2050 C C . SER B 1 110 ? -10.219 -0.048 -3.863 1 95.31 110 SER B C 1
ATOM 2052 O O . SER B 1 110 ? -10.844 0.107 -2.812 1 95.31 110 SER B O 1
ATOM 2054 N N . VAL B 1 111 ? -10.812 -0.353 -5.031 1 96.19 111 VAL B N 1
ATOM 2055 C CA . VAL B 1 111 ? -12.258 -0.538 -5.113 1 96.19 111 VAL B CA 1
ATOM 2056 C C . VAL B 1 111 ? -12.688 -1.653 -4.164 1 96.19 111 VAL B C 1
ATOM 2058 O O . VAL B 1 111 ? -13.648 -1.496 -3.406 1 96.19 111 VAL B O 1
ATOM 2061 N N . TRP B 1 112 ? -11.906 -2.67 -4.16 1 97.44 112 TRP B N 1
ATOM 2062 C CA . TRP B 1 112 ? -12.32 -3.844 -3.396 1 97.44 112 TRP B CA 1
ATOM 2063 C C . TRP B 1 112 ? -11.617 -3.893 -2.049 1 97.44 112 TRP B C 1
ATOM 2065 O O . TRP B 1 112 ? -11.719 -4.887 -1.322 1 97.44 112 TRP B O 1
ATOM 2075 N N . ASN B 1 113 ? -10.828 -2.885 -1.794 1 97.94 113 ASN B N 1
ATOM 2076 C CA . ASN B 1 113 ? -10.281 -2.584 -0.474 1 97.94 113 ASN B CA 1
ATOM 2077 C C . ASN B 1 113 ? -9.445 -3.74 0.066 1 97.94 113 ASN B C 1
ATOM 2079 O O . ASN B 1 113 ? -9.648 -4.18 1.2 1 97.94 113 ASN B O 1
ATOM 2083 N N . ILE B 1 114 ? -8.578 -4.266 -0.741 1 98.75 114 ILE B N 1
ATOM 2084 C CA . ILE B 1 114 ? -7.652 -5.27 -0.236 1 98.75 114 ILE B CA 1
ATOM 2085 C C . ILE B 1 114 ? -6.301 -4.621 0.056 1 98.75 114 ILE B C 1
ATOM 2087 O O . ILE B 1 114 ? -5.965 -3.584 -0.518 1 98.75 114 ILE B O 1
ATOM 2091 N N . PRO B 1 115 ? -5.512 -5.219 0.958 1 98.81 115 PRO B N 1
ATOM 2092 C CA . PRO B 1 115 ? -4.164 -4.695 1.197 1 98.81 115 PRO B CA 1
ATOM 2093 C C . PRO B 1 115 ? -3.277 -4.754 -0.047 1 98.81 115 PRO B C 1
ATOM 2095 O O . PRO B 1 115 ? -3.295 -5.75 -0.775 1 98.81 115 PRO B O 1
ATOM 2098 N N . VAL B 1 116 ? -2.531 -3.693 -0.241 1 98.31 116 VAL B N 1
ATOM 2099 C CA . VAL B 1 116 ? -1.65 -3.584 -1.399 1 98.31 116 VAL B CA 1
ATOM 2100 C C . VAL B 1 116 ? -0.276 -3.088 -0.958 1 98.31 116 VAL B C 1
ATOM 2102 O O . VAL B 1 116 ? -0.172 -2.121 -0.198 1 98.31 116 VAL B O 1
ATOM 2105 N N . ALA B 1 117 ? 0.737 -3.764 -1.389 1 98.25 117 ALA B N 1
ATOM 2106 C CA . ALA B 1 117 ? 2.109 -3.295 -1.217 1 98.25 117 ALA B CA 1
ATOM 2107 C C . ALA B 1 117 ? 2.732 -2.918 -2.559 1 98.25 117 ALA B C 1
ATOM 2109 O O . ALA B 1 117 ? 2.924 -3.775 -3.424 1 98.25 117 ALA B O 1
ATOM 2110 N N . THR B 1 118 ? 3.135 -1.689 -2.689 1 95.5 118 THR B N 1
ATOM 2111 C CA . THR B 1 118 ? 3.682 -1.227 -3.961 1 95.5 118 THR B CA 1
ATOM 2112 C C . THR B 1 118 ? 5.199 -1.088 -3.879 1 95.5 118 THR B C 1
ATOM 2114 O O . THR B 1 118 ? 5.832 -0.578 -4.805 1 95.5 118 THR B O 1
ATOM 2117 N N . ASN B 1 119 ? 5.766 -1.383 -2.797 1 96.44 119 ASN B N 1
ATOM 2118 C CA . ASN B 1 119 ? 7.207 -1.416 -2.586 1 96.44 119 ASN B CA 1
ATOM 2119 C C . ASN B 1 119 ? 7.586 -2.32 -1.416 1 96.44 119 ASN B C 1
ATOM 2121 O O . ASN B 1 119 ? 6.707 -2.857 -0.736 1 96.44 119 ASN B O 1
ATOM 2125 N N . ARG B 1 120 ? 8.82 -2.514 -1.233 1 97.44 120 ARG B N 1
ATOM 2126 C CA . ARG B 1 120 ? 9.328 -3.477 -0.261 1 97.44 120 ARG B CA 1
ATOM 2127 C C . ARG B 1 120 ? 8.977 -3.055 1.162 1 97.44 120 ARG B C 1
ATOM 2129 O O . ARG B 1 120 ? 8.656 -3.896 2.004 1 97.44 120 ARG B O 1
ATOM 2136 N N . ALA B 1 121 ? 9.062 -1.791 1.462 1 98.5 121 ALA B N 1
ATOM 2137 C CA . ALA B 1 121 ? 8.758 -1.312 2.807 1 98.5 121 ALA B CA 1
ATOM 2138 C C . ALA B 1 121 ? 7.297 -1.568 3.16 1 98.5 121 ALA B C 1
ATOM 2140 O O . ALA B 1 121 ? 6.988 -2.008 4.27 1 98.5 121 ALA B O 1
ATOM 2141 N N . THR B 1 122 ? 6.402 -1.273 2.23 1 98.62 122 THR B N 1
ATOM 2142 C CA . THR B 1 122 ? 4.988 -1.54 2.465 1 98.62 122 THR B CA 1
ATOM 2143 C C . THR B 1 122 ? 4.75 -3.027 2.703 1 98.62 122 THR B C 1
ATOM 2145 O O . THR B 1 122 ? 4.047 -3.406 3.643 1 98.62 122 THR B O 1
ATOM 2148 N N . ALA B 1 123 ? 5.359 -3.869 1.85 1 98.81 123 ALA B N 1
ATOM 2149 C CA . ALA B 1 123 ? 5.23 -5.316 2.01 1 98.81 123 ALA B CA 1
ATOM 2150 C C . ALA B 1 123 ? 5.734 -5.762 3.379 1 98.81 123 ALA B C 1
ATOM 2152 O O . ALA B 1 123 ? 5.125 -6.617 4.023 1 98.81 123 ALA B O 1
ATOM 2153 N N . LYS B 1 124 ? 6.844 -5.168 3.82 1 98.62 124 LYS B N 1
ATOM 2154 C CA . LYS B 1 124 ? 7.422 -5.48 5.125 1 98.62 124 LYS B CA 1
ATOM 2155 C C . LYS B 1 124 ? 6.418 -5.223 6.246 1 98.62 124 LYS B C 1
ATOM 2157 O O . LYS B 1 124 ? 6.219 -6.07 7.117 1 98.62 124 LYS B O 1
ATOM 2162 N N . PHE B 1 125 ? 5.75 -4.094 6.203 1 98.88 125 PHE B N 1
ATOM 2163 C CA . PHE B 1 125 ? 4.789 -3.754 7.25 1 98.88 125 PHE B CA 1
ATOM 2164 C C . PHE B 1 125 ? 3.578 -4.676 7.191 1 98.88 125 PHE B C 1
ATOM 2166 O O . PHE B 1 125 ? 3.111 -5.164 8.219 1 98.88 125 PHE B O 1
ATOM 2173 N N . ILE B 1 126 ? 3.074 -4.941 5.996 1 98.88 126 ILE B N 1
ATOM 2174 C CA . ILE B 1 126 ? 1.884 -5.77 5.832 1 98.88 126 ILE B CA 1
ATOM 2175 C C . ILE B 1 126 ? 2.166 -7.184 6.332 1 98.88 126 ILE B C 1
ATOM 2177 O O . ILE B 1 126 ? 1.369 -7.754 7.082 1 98.88 126 ILE B O 1
ATOM 2181 N N . PHE B 1 127 ? 3.311 -7.715 6.059 1 98.81 127 PHE B N 1
ATOM 2182 C CA . PHE B 1 127 ? 3.578 -9.117 6.348 1 98.81 127 PHE B CA 1
ATOM 2183 C C . PHE B 1 127 ? 4.156 -9.281 7.746 1 98.81 127 PHE B C 1
ATOM 2185 O O . PHE B 1 127 ? 4.328 -10.406 8.227 1 98.81 127 PHE B O 1
ATOM 2192 N N . ASN B 1 128 ? 4.449 -8.195 8.391 1 98.69 128 ASN B N 1
ATOM 2193 C CA . ASN B 1 128 ? 4.785 -8.266 9.805 1 98.69 128 ASN B CA 1
ATOM 2194 C C . ASN B 1 128 ? 3.578 -7.953 10.688 1 98.69 128 ASN B C 1
ATOM 2196 O O . ASN B 1 128 ? 3.68 -7.965 11.914 1 98.69 128 ASN B O 1
ATOM 2200 N N . SER B 1 129 ? 2.469 -7.586 10.086 1 98.75 129 SER B N 1
ATOM 2201 C CA . SER B 1 129 ? 1.225 -7.449 10.836 1 98.75 129 SER B CA 1
ATOM 2202 C C . SER B 1 129 ? 0.659 -8.812 11.219 1 98.75 129 SER B C 1
ATOM 2204 O O . SER B 1 129 ? 0.574 -9.711 10.383 1 98.75 129 SER B O 1
ATOM 2206 N N . PRO B 1 130 ? 0.217 -8.992 12.477 1 98.5 130 PRO B N 1
ATOM 2207 C CA . PRO B 1 130 ? -0.422 -10.258 12.844 1 98.5 130 PRO B CA 1
ATOM 2208 C C . PRO B 1 130 ? -1.673 -10.547 12.016 1 98.5 130 PRO B C 1
ATOM 2210 O O . PRO B 1 130 ? -2.082 -11.703 11.891 1 98.5 130 PRO B O 1
ATOM 2213 N N . LEU B 1 131 ? -2.23 -9.578 11.406 1 98.75 131 LEU B N 1
ATOM 2214 C CA . LEU B 1 131 ? -3.463 -9.711 10.641 1 98.75 131 LEU B CA 1
ATOM 2215 C C . LEU B 1 131 ? -3.246 -10.602 9.414 1 98.75 131 LEU B C 1
ATOM 2217 O O . LEU B 1 131 ? -4.195 -11.18 8.891 1 98.75 131 LEU B O 1
ATOM 2221 N N . ILE B 1 132 ? -1.96 -10.727 8.953 1 98.81 132 ILE B N 1
ATOM 2222 C CA . ILE B 1 132 ? -1.671 -11.453 7.723 1 98.81 132 ILE B CA 1
ATOM 2223 C C . ILE B 1 132 ? -1.987 -12.938 7.91 1 98.81 132 ILE B C 1
ATOM 2225 O O . ILE B 1 132 ? -2.258 -13.648 6.938 1 98.81 132 ILE B O 1
ATOM 2229 N N . GLU B 1 133 ? -2.018 -13.406 9.203 1 98.44 133 GLU B N 1
ATOM 2230 C CA . GLU B 1 133 ? -2.279 -14.812 9.492 1 98.44 133 GLU B CA 1
ATOM 2231 C C . GLU B 1 133 ? -3.555 -14.977 10.312 1 98.44 133 GLU B C 1
ATOM 2233 O O . GLU B 1 133 ? -3.721 -15.977 11.023 1 98.44 133 GLU B O 1
ATOM 2238 N N . GLN B 1 134 ? -4.426 -13.945 10.328 1 98.75 134 GLN B N 1
ATOM 2239 C CA . GLN B 1 134 ? -5.719 -13.977 11.008 1 98.75 134 GLN B CA 1
ATOM 2240 C C . GLN B 1 134 ? -6.855 -13.711 10.023 1 98.75 134 GLN B C 1
ATOM 2242 O O . GLN B 1 134 ? -6.633 -13.203 8.922 1 98.75 134 GLN B O 1
ATOM 2247 N N . GLU B 1 135 ? -8.016 -14.164 10.43 1 98.75 135 GLU B N 1
ATOM 2248 C CA . GLU B 1 135 ? -9.188 -13.695 9.688 1 98.75 135 GLU B CA 1
ATOM 2249 C C . GLU B 1 135 ? -9.375 -12.188 9.844 1 98.75 135 GLU B C 1
ATOM 2251 O O . GLU B 1 135 ? -9.211 -11.648 10.945 1 98.75 135 GLU B O 1
ATOM 2256 N N . VAL B 1 136 ? -9.641 -11.531 8.75 1 98.56 136 VAL B N 1
ATOM 2257 C CA . VAL B 1 136 ? -9.789 -10.078 8.781 1 98.56 136 VAL B CA 1
ATOM 2258 C C . VAL B 1 136 ? -11.039 -9.672 8 1 98.56 136 VAL B C 1
ATOM 2260 O O . VAL B 1 136 ? -11.203 -10.062 6.84 1 98.56 136 VAL B O 1
ATOM 2263 N N . ASP B 1 137 ? -11.891 -8.891 8.648 1 98.56 137 ASP B N 1
ATOM 2264 C CA . ASP B 1 137 ? -13.047 -8.32 7.965 1 98.56 137 ASP B CA 1
ATOM 2265 C C . ASP B 1 137 ? -12.688 -7.016 7.262 1 98.56 137 ASP B C 1
ATOM 2267 O O . ASP B 1 137 ? -12.031 -6.152 7.848 1 98.56 137 ASP B O 1
ATOM 2271 N N . ILE B 1 138 ? -13.078 -6.906 6.016 1 98 138 ILE B N 1
ATOM 2272 C CA . ILE B 1 138 ? -12.914 -5.652 5.289 1 98 138 ILE B CA 1
ATOM 2273 C C . ILE B 1 138 ? -14.242 -5.227 4.684 1 98 138 ILE B C 1
ATOM 2275 O O . ILE B 1 138 ? -15.125 -6.059 4.449 1 98 138 ILE B O 1
ATOM 2279 N N . GLU B 1 139 ? -14.383 -3.943 4.484 1 97.38 139 GLU B N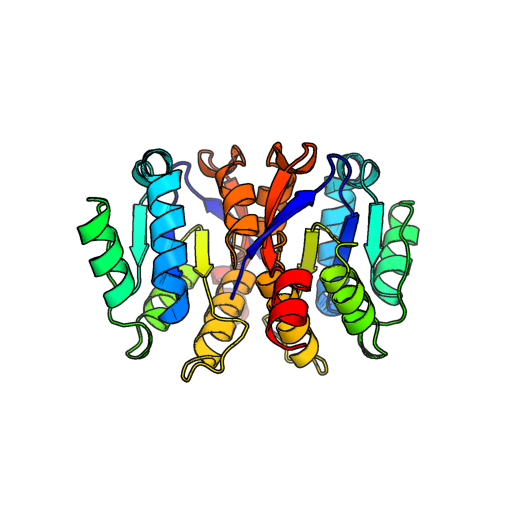 1
ATOM 2280 C CA . GLU B 1 139 ? -15.555 -3.416 3.795 1 97.38 139 GLU B CA 1
ATOM 2281 C C . GLU B 1 139 ? -15.359 -3.432 2.281 1 97.38 139 GLU B C 1
ATOM 2283 O O . GLU B 1 139 ? -14.328 -2.973 1.78 1 97.38 139 GLU B O 1
ATOM 2288 N N . VAL B 1 140 ? -16.344 -3.988 1.522 1 97 140 VAL B N 1
ATOM 2289 C CA . VAL B 1 140 ? -16.266 -4.051 0.067 1 97 140 VAL B CA 1
ATOM 2290 C C . VAL B 1 140 ? -17.578 -3.578 -0.543 1 97 140 VAL B C 1
ATOM 2292 O O . VAL B 1 140 ? -18.594 -3.482 0.152 1 97 140 VAL B O 1
ATOM 2295 N N . PRO B 1 141 ? -17.531 -3.17 -1.865 1 94.69 141 PRO B N 1
ATOM 2296 C CA . PRO B 1 141 ? -18.797 -2.826 -2.512 1 94.69 141 PRO B CA 1
ATOM 2297 C C . PRO B 1 141 ? -19.828 -3.955 -2.434 1 94.69 141 PRO B C 1
ATOM 2299 O O . PRO B 1 141 ? -19.469 -5.129 -2.562 1 94.69 141 PRO B O 1
ATOM 2302 N N . ASP B 1 142 ? -21.078 -3.57 -2.16 1 94.06 142 ASP B N 1
ATOM 2303 C CA . ASP B 1 142 ? -22.172 -4.535 -2.189 1 94.06 142 ASP B CA 1
ATOM 2304 C C . ASP B 1 142 ? -22.734 -4.688 -3.6 1 94.06 142 ASP B C 1
ATOM 2306 O O . ASP B 1 142 ? -23.766 -4.086 -3.934 1 94.06 142 ASP B O 1
ATOM 2310 N N . TYR B 1 143 ? -22.078 -5.48 -4.285 1 86.12 143 TYR B N 1
ATOM 2311 C CA . TYR B 1 143 ? -22.438 -5.652 -5.691 1 86.12 143 TYR B CA 1
ATOM 2312 C C . TYR B 1 143 ? -23.844 -6.215 -5.84 1 86.12 143 TYR B C 1
ATOM 2314 O O . TYR B 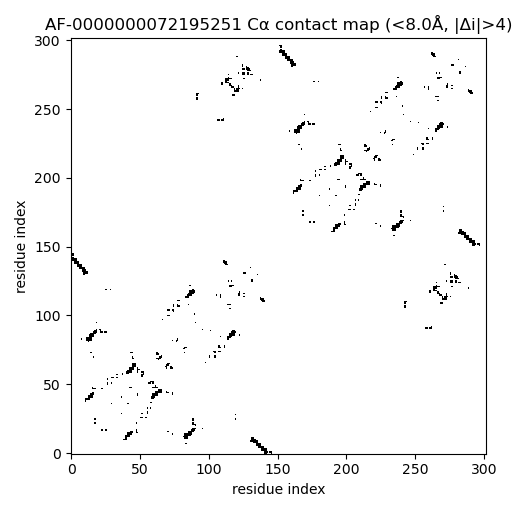1 143 ? -24.578 -5.82 -6.742 1 86.12 143 TYR B O 1
ATOM 2322 N N . GLU B 1 144 ? -24.203 -7.109 -4.953 1 85.12 144 GLU B N 1
ATOM 2323 C CA . GLU B 1 144 ? -25.547 -7.684 -5 1 85.12 144 GLU B CA 1
ATOM 2324 C C . GLU B 1 144 ? -26.609 -6.613 -4.766 1 85.12 144 GLU B C 1
ATOM 2326 O O . GLU B 1 144 ? -27.641 -6.594 -5.449 1 85.12 144 GLU B O 1
ATOM 2331 N N . ALA B 1 145 ? -26.406 -5.793 -3.771 1 84.75 145 ALA B N 1
ATOM 2332 C CA . ALA B 1 145 ? -27.344 -4.711 -3.508 1 84.75 145 ALA B CA 1
ATOM 2333 C C . ALA B 1 145 ? -27.406 -3.738 -4.68 1 84.75 145 ALA B C 1
ATOM 2335 O O . ALA B 1 145 ? -28.484 -3.232 -5.023 1 84.75 145 ALA B O 1
ATOM 2336 N N . TYR B 1 146 ? -26.266 -3.502 -5.301 1 81.81 146 TYR B N 1
ATOM 2337 C CA . TYR B 1 146 ? -26.188 -2.627 -6.465 1 81.81 146 TYR B CA 1
ATOM 2338 C C . TYR B 1 146 ? -27.047 -3.152 -7.609 1 81.81 146 TYR B C 1
ATOM 2340 O O . TYR B 1 146 ? -27.75 -2.385 -8.258 1 81.81 146 TYR B O 1
ATOM 2348 N N . LEU B 1 147 ? -27.047 -4.43 -7.805 1 83.06 147 LEU B N 1
ATOM 2349 C CA . LEU B 1 147 ? -27.828 -5.062 -8.859 1 83.06 147 LEU B CA 1
ATOM 2350 C C . LEU B 1 147 ? -29.312 -5.008 -8.547 1 83.06 147 LEU B C 1
ATOM 2352 O O . LEU B 1 147 ? -30.141 -4.77 -9.43 1 83.06 147 LEU B O 1
ATOM 2356 N N . SER B 1 148 ? -29.547 -5.227 -7.336 1 86.75 148 SER B N 1
ATOM 2357 C CA . SER B 1 148 ? -30.938 -5.273 -6.93 1 86.75 148 SER B CA 1
ATOM 2358 C C . SER B 1 148 ? -31.609 -3.91 -7.086 1 86.75 148 SER B C 1
ATOM 2360 O O . SER B 1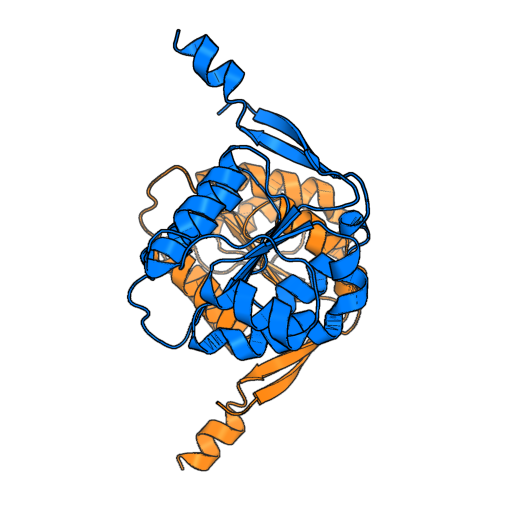 148 ? -32.812 -3.826 -7.383 1 86.75 148 SER B O 1
ATOM 2362 N N . GLU B 1 149 ? -30.875 -2.848 -6.875 1 79.25 149 GLU B N 1
ATOM 2363 C CA . GLU B 1 149 ? -31.422 -1.5 -7.004 1 79.25 149 GLU B CA 1
ATOM 2364 C C . GLU B 1 149 ? -31.625 -1.126 -8.469 1 79.25 149 GLU B C 1
ATOM 2366 O O . GLU B 1 149 ? -32.375 -0.193 -8.781 1 79.25 149 GLU B O 1
ATOM 2371 N N . ARG B 1 150 ? -30.922 -1.729 -9.273 1 78.5 150 ARG B N 1
ATOM 2372 C CA . ARG B 1 150 ? -30.969 -1.361 -10.68 1 78.5 150 ARG B CA 1
ATOM 2373 C C . ARG B 1 150 ? -31.844 -2.334 -11.469 1 78.5 150 ARG B C 1
ATOM 2375 O O . ARG B 1 150 ? -32.094 -2.121 -12.656 1 78.5 150 ARG B O 1
ATOM 2382 N N . THR B 1 151 ? -32.188 -3.461 -10.883 1 70.56 151 THR B N 1
ATOM 2383 C CA . THR B 1 151 ? -33.125 -4.367 -11.539 1 70.56 151 THR B CA 1
ATOM 2384 C C . THR B 1 151 ? -34.5 -4.27 -10.906 1 70.56 151 THR B C 1
ATOM 2386 O O . THR B 1 151 ? -34.625 -3.943 -9.719 1 70.56 151 THR B O 1
#

Solvent-accessible surface area (backbone atoms only — not comparable to full-atom values): 15703 Å² total; per-residue (Å²): 132,63,68,40,80,44,73,42,53,33,58,32,30,36,36,43,43,54,37,80,91,25,40,66,58,50,46,51,51,48,62,78,41,39,78,66,53,67,63,34,45,39,32,17,25,25,63,55,25,52,54,45,25,71,76,66,67,52,78,54,51,60,40,50,39,49,94,77,43,13,53,56,54,52,43,51,34,41,77,70,67,63,42,45,34,40,38,39,33,61,60,67,88,52,93,53,96,62,49,67,54,55,54,49,45,53,31,54,35,41,57,50,25,35,30,49,16,54,31,68,40,18,40,52,32,34,70,55,8,67,60,54,64,28,70,41,81,37,65,23,66,27,61,68,62,54,49,53,75,72,96,131,61,68,39,81,44,73,42,53,33,59,33,30,35,36,44,44,53,37,81,92,25,38,65,58,51,46,51,52,46,62,76,41,39,76,67,52,67,63,34,46,38,32,17,24,25,64,56,24,52,51,45,26,70,76,66,67,50,79,55,50,59,42,50,39,48,94,78,42,13,53,56,53,52,43,52,34,42,76,69,68,64,42,46,34,40,38,39,33,60,60,68,86,52,93,53,97,63,49,66,54,55,54,48,44,53,32,54,34,41,57,50,24,36,31,47,16,54,30,69,39,18,40,51,31,36,69,56,9,66,60,54,65,28,69,41,80,37,65,24,66,26,61,68,60,54,48,55,74,74,98

Nearest PDB structures (foldseek):
  1s89-assembly1_F  TM=9.853E-01  e=1.703E-24  Escherichia coli
  1egh-assembly1_A  TM=9.859E-01  e=2.068E-24  Escherichia coli
  1s8a-assembly1_E  TM=9.826E-01  e=4.800E-24  Escherichia coli
  1b93-assembly1_C-2  TM=9.857E-01  e=1.045E-23  Escherichia coli
  5h3l-assembly1_C  TM=9.773E-01  e=3.953E-24  synthetic construct

Radius of gyration: 18.67 Å; Cα contacts (8 Å, |Δi|>4): 584; chains: 2; bounding box: 64×48×42 Å

Foldseek 3Di:
DDKDKDKAALAFEEEEAEDPVCLVVSLVLCQVCVVLNLSHAYEYEAVSQVVNCVVRVHDYHYDYHVVVCSLVVVLVCLLVVNGQEYEYAYDPPDDDPPVVSVVVSVVSCVQAVHHYHHDSVSVVVVSPDSCSRHIDMDMHDPVVVVVVVVD/DDKDKDKAALAFEEEEAEDPVCLVVSLVLCQVCVVLNLSHAYEYEAVSQVVNCVVRVHDYHYDYHVVVCSLVVVLVCLVVVNGAEYEYAYDPPDDDPVVVSVVVSVVSCVQAVHHYHHDSVSVVVVSPDSCSRHIDMDMHDPVVVVVVVVD

pLDDT: mean 94.3, std 6.84, range [69.88, 98.94]